Protein AF-A0A4U5N477-F1 (afdb_m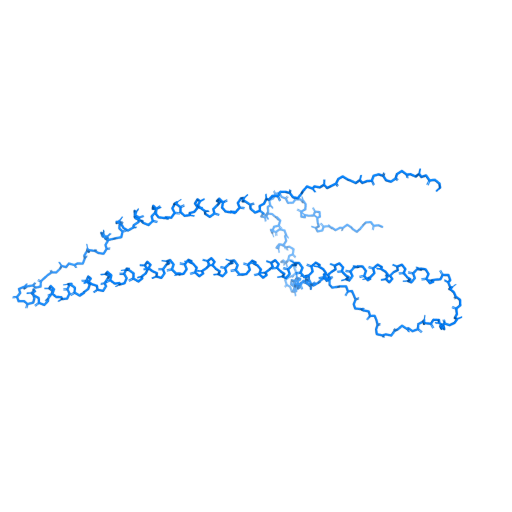onomer_lite)

Sequence (197 aa):
MPVEDREADEERKAKSNYDLIRMRLERLQKNIDKPAHIPARRDASGKPKAPPDFVRNVVGSSAAAGSAEFHIFRNNRRKEMERLEHIAKEAEKEDKDLEYAQRVQETRDAEEAKTAKKRAKRQRRKGNLKKNKKRKKQDESDEDEEESENEEEAAESKEASETATDGQEEAKASEAKLQEDVAPEEEQPKAEVAAET

Radius of gyration: 35.65 Å; chains: 1; bounding box: 102×63×74 Å

Organism: Steinernema carpocapsae (NCBI:txid34508)

pLDDT: mean 77.51, std 21.53, range [34.56, 98.31]

Foldseek 3Di:
DDDPPVVVVCLVPDPDPVSNVVSVVVVCVVCVVDDDDDDDPPPPLPAQDDDDPDDPDDDDPPDPDDPCNVVVVVVVVVSVVVNVVSVVVVVVVVVVVVVVVVVVVVVVVVVVVVVVVVVVVVVVVVVVVVVVVVVVCVVCVVPDDDDDDDDPPVVVVVVVVVVVVVVVVVVVVVVVVVVVPDDDDDDDDDDDDDDDD

Structure (mmCIF, N/CA/C/O backbone):
data_AF-A0A4U5N477-F1
#
_entry.id   AF-A0A4U5N477-F1
#
loop_
_atom_site.group_PDB
_atom_site.id
_atom_site.type_symbol
_atom_site.label_atom_id
_atom_site.label_alt_id
_atom_site.label_comp_id
_atom_site.label_asym_id
_atom_site.label_entity_id
_atom_site.label_seq_id
_atom_site.pdbx_PDB_ins_code
_atom_site.Cartn_x
_atom_site.Cartn_y
_atom_site.Cartn_z
_atom_site.occupancy
_atom_site.B_iso_or_equiv
_atom_site.auth_seq_id
_atom_site.auth_comp_id
_atom_site.auth_asym_id
_atom_site.auth_atom_id
_atom_site.pdbx_PDB_model_num
ATOM 1 N N . MET A 1 1 ? 13.600 17.313 -28.174 1.00 50.53 1 MET A N 1
ATOM 2 C CA . MET A 1 1 ? 12.808 18.544 -27.979 1.00 50.53 1 MET A CA 1
ATOM 3 C C . MET A 1 1 ? 11.990 18.352 -26.712 1.00 50.53 1 MET A C 1
ATOM 5 O O . MET A 1 1 ? 11.325 17.323 -26.642 1.00 50.53 1 MET A O 1
ATOM 9 N N . PRO A 1 2 ? 12.098 19.222 -25.696 1.00 69.69 2 PRO A N 1
ATOM 10 C CA . PRO A 1 2 ? 11.224 19.152 -24.527 1.00 69.69 2 PRO A CA 1
ATOM 11 C C . PRO A 1 2 ? 9.772 19.416 -24.955 1.00 69.69 2 PRO A C 1
ATOM 13 O O . PRO A 1 2 ? 9.522 20.298 -25.772 1.00 69.69 2 PRO A O 1
ATOM 16 N N . VAL A 1 3 ? 8.837 18.607 -24.456 1.00 70.69 3 VAL A N 1
ATOM 17 C CA . VAL A 1 3 ? 7.398 18.801 -24.675 1.00 70.69 3 VAL A CA 1
ATOM 18 C C . VAL A 1 3 ? 6.950 19.884 -23.696 1.00 70.69 3 VAL A C 1
ATOM 20 O O . VAL A 1 3 ? 7.055 19.702 -22.487 1.00 70.69 3 VAL A O 1
ATOM 23 N N . GLU A 1 4 ? 6.550 21.043 -24.211 1.00 71.56 4 GLU A N 1
ATOM 24 C CA . GLU A 1 4 ? 6.045 22.147 -23.393 1.00 71.56 4 GLU A CA 1
ATOM 25 C C . GLU A 1 4 ? 4.617 21.832 -22.938 1.00 71.56 4 GLU A C 1
ATOM 27 O O . GLU A 1 4 ? 3.652 22.013 -23.687 1.00 71.56 4 GLU A O 1
ATOM 32 N N . ASP A 1 5 ? 4.475 21.366 -21.699 1.00 77.62 5 ASP A N 1
ATOM 33 C CA . ASP A 1 5 ? 3.175 21.168 -21.059 1.00 77.62 5 ASP A CA 1
ATOM 34 C C . ASP A 1 5 ? 2.588 22.527 -20.649 1.00 77.62 5 ASP A C 1
ATOM 36 O O . ASP A 1 5 ? 2.616 22.921 -19.482 1.00 77.62 5 ASP A O 1
ATOM 40 N N . ARG A 1 6 ? 2.024 23.253 -21.625 1.00 78.69 6 ARG A N 1
ATOM 41 C CA . ARG A 1 6 ? 1.387 24.575 -21.431 1.00 78.69 6 ARG A CA 1
ATOM 42 C C . ARG A 1 6 ? 0.391 24.596 -20.267 1.00 78.69 6 ARG A C 1
ATOM 44 O O . ARG A 1 6 ? 0.244 25.605 -19.587 1.00 78.69 6 ARG A O 1
ATOM 51 N N . GLU A 1 7 ? -0.266 23.468 -20.017 1.00 78.62 7 GLU A N 1
ATOM 52 C CA . GLU A 1 7 ? -1.220 23.294 -18.923 1.00 78.62 7 GLU A CA 1
ATOM 53 C C . GLU A 1 7 ? -0.575 23.413 -17.536 1.00 78.62 7 GLU A C 1
ATOM 55 O O . GLU A 1 7 ? -1.182 23.988 -16.630 1.00 78.62 7 GLU A O 1
ATOM 60 N N . ALA A 1 8 ? 0.647 22.900 -17.376 1.00 81.06 8 ALA A N 1
ATOM 61 C CA . ALA A 1 8 ? 1.390 22.942 -16.122 1.00 81.06 8 ALA A CA 1
ATOM 62 C C . ALA A 1 8 ? 1.934 24.349 -15.839 1.00 81.06 8 ALA A C 1
ATOM 64 O O . ALA A 1 8 ? 1.985 24.777 -14.686 1.00 81.06 8 ALA A O 1
ATOM 65 N N . ASP A 1 9 ? 2.296 25.093 -16.883 1.00 82.25 9 ASP A N 1
ATOM 66 C CA . ASP A 1 9 ? 2.774 26.471 -16.751 1.00 82.25 9 ASP A CA 1
ATOM 67 C C . ASP A 1 9 ? 1.649 27.451 -16.387 1.00 82.25 9 ASP A C 1
ATOM 69 O O . ASP A 1 9 ? 1.864 28.380 -15.606 1.00 82.25 9 ASP A O 1
ATOM 73 N N . GLU A 1 10 ? 0.427 27.210 -16.870 1.00 82.88 10 GLU A N 1
ATOM 74 C CA . GLU A 1 10 ? -0.771 27.932 -16.424 1.00 82.88 10 GLU A CA 1
ATOM 75 C C . GLU A 1 10 ? -1.071 27.665 -14.944 1.00 82.88 10 GLU A C 1
ATOM 77 O O . GLU A 1 10 ? -1.318 28.604 -14.188 1.00 82.88 10 GLU A O 1
ATOM 82 N N . GLU A 1 11 ? -0.983 26.409 -14.498 1.00 84.94 11 GLU A N 1
ATOM 83 C CA . GLU A 1 11 ? -1.202 26.050 -13.091 1.00 84.94 11 GLU A CA 1
ATOM 84 C C . GLU A 1 11 ? -0.149 26.674 -12.165 1.00 84.94 11 GLU A C 1
ATOM 86 O O . GLU A 1 11 ? -0.492 27.187 -11.101 1.00 84.94 11 GLU A O 1
ATOM 91 N N . ARG A 1 12 ? 1.116 26.750 -12.596 1.00 83.38 12 ARG A N 1
ATOM 92 C CA . ARG A 1 12 ? 2.188 27.438 -11.849 1.00 83.38 12 ARG A CA 1
ATOM 93 C C . ARG A 1 12 ? 1.947 28.938 -11.667 1.00 83.38 12 ARG A C 1
ATOM 95 O O . ARG A 1 12 ? 2.514 29.535 -10.755 1.00 83.38 12 ARG A O 1
ATOM 102 N N . LYS A 1 13 ? 1.126 29.558 -12.518 1.00 85.69 13 LYS A N 1
ATOM 103 C CA . LYS A 1 13 ? 0.813 30.994 -12.464 1.00 85.69 13 LYS A CA 1
ATOM 104 C C . LYS A 1 13 ? -0.278 31.334 -11.438 1.00 85.69 13 LYS A C 1
ATOM 106 O O . LYS A 1 13 ? -0.518 32.515 -11.173 1.00 85.69 13 LYS A O 1
ATOM 111 N N . ALA A 1 14 ? -0.945 30.332 -10.865 1.00 89.31 14 ALA A N 1
ATOM 112 C CA . ALA A 1 14 ? -1.971 30.539 -9.851 1.00 89.31 14 ALA A CA 1
ATOM 113 C C . ALA A 1 14 ? -1.382 31.090 -8.547 1.00 89.31 14 ALA A C 1
ATOM 115 O O . ALA A 1 14 ? -0.316 30.672 -8.102 1.00 89.31 14 ALA A O 1
ATOM 116 N N . LYS A 1 15 ? -2.111 32.005 -7.900 1.00 88.06 15 LYS A N 1
ATOM 117 C CA . LYS A 1 15 ? -1.693 32.623 -6.630 1.00 88.06 15 LYS A CA 1
ATOM 118 C C . LYS A 1 15 ? -2.310 31.943 -5.406 1.00 88.06 15 LYS A C 1
ATOM 120 O O . LYS A 1 15 ? -1.737 32.000 -4.325 1.00 88.06 15 LYS A O 1
ATOM 125 N N . SER A 1 16 ? -3.480 31.322 -5.569 1.00 94.44 16 SER A N 1
ATOM 126 C CA . SER A 1 16 ? -4.246 30.659 -4.508 1.00 94.44 16 SER A CA 1
ATOM 127 C C . SER A 1 16 ? -4.774 29.300 -4.974 1.00 94.44 16 SER A C 1
ATOM 129 O O . SER A 1 16 ? -4.988 29.083 -6.166 1.00 94.44 16 SER A O 1
ATOM 131 N N . ASN A 1 17 ? -5.063 28.398 -4.031 1.00 93.38 17 ASN A N 1
ATOM 132 C CA . ASN A 1 17 ? -5.714 27.114 -4.319 1.00 93.38 17 ASN A CA 1
ATOM 133 C C . ASN A 1 17 ? -7.066 27.296 -5.022 1.00 93.38 17 ASN A C 1
ATOM 135 O O . ASN A 1 17 ? -7.425 26.504 -5.892 1.00 93.38 17 ASN A O 1
ATOM 139 N N . TYR A 1 18 ? -7.792 28.366 -4.691 1.00 95.06 18 TYR A N 1
ATOM 140 C CA . TYR A 1 18 ? -9.037 28.706 -5.376 1.00 95.06 18 TYR A CA 1
ATOM 141 C C . TYR A 1 18 ? -8.806 29.038 -6.856 1.00 95.06 18 TYR A C 1
ATOM 143 O O . TYR A 1 18 ? -9.587 28.599 -7.696 1.00 95.06 18 TYR A O 1
ATOM 151 N N . ASP A 1 19 ? -7.713 29.731 -7.191 1.00 92.56 19 ASP A N 1
ATOM 152 C CA . ASP A 1 19 ? -7.362 30.048 -8.581 1.00 92.56 19 ASP A CA 1
ATOM 153 C C . ASP A 1 19 ? -6.947 28.790 -9.359 1.00 92.56 19 ASP A C 1
ATOM 155 O O . ASP A 1 19 ? -7.331 28.634 -10.517 1.00 92.56 19 ASP A O 1
ATOM 159 N N . LEU A 1 20 ? -6.233 27.851 -8.721 1.00 93.19 20 LEU A N 1
ATOM 160 C CA . LEU A 1 20 ? -5.899 26.549 -9.318 1.00 93.19 20 LEU A CA 1
ATOM 161 C C . LEU A 1 20 ? -7.156 25.755 -9.686 1.00 93.19 20 LEU A C 1
ATOM 163 O O . LEU A 1 20 ? -7.276 25.242 -10.800 1.00 93.19 20 LEU A O 1
ATOM 167 N N . ILE A 1 21 ? -8.103 25.659 -8.749 1.00 93.25 21 ILE A N 1
ATOM 168 C CA . ILE A 1 21 ? -9.367 24.948 -8.967 1.00 93.25 21 ILE A CA 1
ATOM 169 C C . ILE A 1 21 ? -10.180 25.652 -10.054 1.00 93.25 21 ILE A C 1
ATOM 171 O O . ILE A 1 21 ? -10.697 24.983 -10.947 1.00 93.25 21 ILE A O 1
ATOM 175 N N . ARG A 1 22 ? -10.247 26.990 -10.025 1.00 93.94 22 ARG A N 1
ATOM 176 C CA . ARG A 1 22 ? -10.936 27.794 -11.041 1.00 93.94 22 ARG A CA 1
ATOM 177 C C . ARG A 1 22 ? -10.393 27.523 -12.442 1.00 93.94 22 ARG A C 1
ATOM 179 O O . ARG A 1 22 ? -11.178 27.204 -13.326 1.00 93.94 22 ARG A O 1
ATOM 186 N N . MET A 1 23 ? -9.073 27.559 -12.635 1.00 91.44 23 MET A N 1
ATOM 187 C CA . MET A 1 23 ? -8.462 27.291 -13.944 1.00 91.44 23 MET A CA 1
ATOM 188 C C . MET A 1 23 ? -8.706 25.854 -14.426 1.00 91.44 23 MET A C 1
ATOM 190 O O . MET A 1 23 ? -9.014 25.642 -15.600 1.00 91.44 23 MET A O 1
ATOM 194 N N . ARG A 1 24 ? -8.635 24.859 -13.530 1.00 90.56 24 ARG A N 1
ATOM 195 C CA . ARG A 1 24 ? -8.960 23.460 -13.868 1.00 90.56 24 ARG A CA 1
ATOM 196 C C . ARG A 1 24 ? -10.434 23.282 -14.241 1.00 90.56 24 ARG A C 1
ATOM 198 O O . ARG A 1 24 ? -10.735 22.554 -15.187 1.00 90.56 24 ARG A O 1
ATOM 205 N N . LEU A 1 25 ? -11.343 23.963 -13.542 1.00 91.56 25 LEU A N 1
ATOM 206 C CA . LEU A 1 25 ? -12.775 23.963 -13.855 1.00 91.56 25 LEU A CA 1
ATOM 207 C C . LEU A 1 25 ? -13.062 24.645 -15.192 1.00 91.56 25 LEU A C 1
ATOM 209 O O . LEU A 1 25 ? -13.758 24.063 -16.017 1.00 91.56 25 LEU A O 1
ATOM 213 N N . GLU A 1 26 ? -12.491 25.823 -15.445 1.00 92.88 26 GLU A N 1
ATOM 214 C CA . GLU A 1 26 ? -12.610 26.519 -16.731 1.00 92.88 26 GLU A CA 1
ATOM 215 C C . GLU A 1 26 ? -12.087 25.648 -17.884 1.00 92.88 26 GLU A C 1
ATOM 217 O O . GLU A 1 26 ? -12.694 25.600 -18.954 1.00 92.88 26 GLU A O 1
ATOM 222 N N . ARG A 1 27 ? -10.998 24.897 -17.670 1.00 90.44 27 ARG A N 1
ATOM 223 C CA . ARG A 1 27 ? -10.466 23.938 -18.653 1.00 90.44 27 ARG A CA 1
ATOM 224 C C . ARG A 1 27 ? -11.446 22.797 -18.938 1.00 90.44 27 ARG A C 1
ATOM 226 O O . ARG A 1 27 ? -11.629 22.442 -20.101 1.00 90.44 27 ARG A O 1
ATOM 233 N N . LEU A 1 28 ? -12.087 22.251 -17.905 1.00 90.31 28 LEU A N 1
ATOM 234 C CA . LEU A 1 28 ? -13.078 21.183 -18.058 1.00 90.31 28 LEU A CA 1
ATOM 235 C C . LEU A 1 28 ? -14.367 21.695 -18.725 1.00 90.31 28 LEU A C 1
ATOM 237 O O . LEU A 1 28 ? -14.925 21.024 -19.587 1.00 90.31 28 LEU A O 1
ATOM 241 N N . GLN A 1 29 ? -14.791 22.918 -18.397 1.00 91.06 29 GLN A N 1
ATOM 242 C CA . GLN A 1 29 ? -15.973 23.573 -18.969 1.00 91.06 29 GLN A CA 1
ATOM 243 C C . GLN A 1 29 ? -15.801 23.981 -20.436 1.00 91.06 29 GLN A C 1
ATOM 245 O O . GLN A 1 29 ? -16.791 24.059 -21.154 1.00 91.06 29 GLN A O 1
ATOM 250 N N . LYS A 1 30 ? -14.571 24.211 -20.917 1.00 91.44 30 LYS A N 1
ATOM 251 C CA . LYS A 1 30 ? -14.316 24.448 -22.352 1.00 91.44 30 LYS A CA 1
ATOM 252 C C . LYS A 1 30 ? -14.713 23.250 -23.225 1.00 91.44 30 LYS A C 1
ATOM 254 O O . LYS A 1 30 ? -15.029 23.449 -24.390 1.00 91.44 30 LYS A O 1
ATOM 259 N N . ASN A 1 31 ? -14.705 22.032 -22.674 1.00 89.81 31 ASN A N 1
ATOM 260 C CA . ASN A 1 31 ? -15.005 20.793 -23.395 1.00 89.81 31 ASN A CA 1
ATOM 261 C C . ASN A 1 31 ? -16.037 19.948 -22.632 1.00 89.81 31 ASN A C 1
ATOM 263 O O . ASN A 1 31 ? -15.710 18.875 -22.130 1.00 89.81 31 ASN A O 1
ATOM 267 N N . ILE A 1 32 ? -17.281 20.430 -22.554 1.00 90.06 32 ILE A N 1
ATOM 268 C CA . ILE A 1 32 ? -18.356 19.785 -21.775 1.00 90.06 32 ILE A CA 1
ATOM 269 C C . ILE A 1 32 ? -18.705 18.390 -22.320 1.00 90.06 32 ILE A C 1
ATOM 271 O O . ILE A 1 32 ? -18.978 17.479 -21.543 1.00 90.06 32 ILE A O 1
ATOM 275 N N . ASP A 1 33 ? -18.637 18.198 -23.640 1.00 92.75 33 ASP A N 1
ATOM 276 C CA . ASP A 1 33 ? -18.991 16.926 -24.285 1.00 92.75 33 ASP A CA 1
ATOM 277 C C . ASP A 1 33 ? -17.944 15.818 -24.068 1.00 92.75 33 ASP A C 1
ATOM 279 O O . ASP A 1 33 ? -18.224 14.637 -24.291 1.00 92.75 33 ASP A O 1
ATOM 283 N N . LYS A 1 34 ? -16.721 16.167 -23.640 1.00 90.81 34 LYS A N 1
ATOM 284 C CA . LYS A 1 34 ? -15.657 15.188 -23.396 1.00 90.81 34 LYS A CA 1
ATOM 285 C C . LYS A 1 34 ? -15.776 14.656 -21.962 1.00 90.81 34 LYS A C 1
ATOM 287 O O . LYS A 1 34 ? -15.619 15.433 -21.021 1.00 90.81 34 LYS A O 1
ATOM 292 N N . PRO A 1 35 ? -15.970 13.340 -21.754 1.00 88.62 35 PRO A N 1
ATOM 293 C CA . PRO A 1 35 ? -16.027 12.784 -20.409 1.00 88.62 35 PRO A CA 1
ATOM 294 C C . PRO A 1 35 ? -14.699 13.012 -19.676 1.00 88.62 35 PRO A C 1
ATOM 296 O O . PRO A 1 35 ? -13.616 12.802 -20.232 1.00 88.62 35 PRO A O 1
ATOM 299 N N . ALA A 1 36 ? -14.786 13.442 -18.417 1.00 88.31 36 ALA A N 1
ATOM 300 C CA . ALA A 1 36 ? -13.620 13.676 -17.576 1.00 88.31 36 ALA A CA 1
ATOM 301 C C . ALA A 1 36 ? -12.857 12.364 -17.321 1.00 88.31 36 ALA A C 1
ATOM 303 O O . ALA A 1 36 ? -13.452 11.336 -16.995 1.00 88.31 36 ALA A O 1
ATOM 304 N N . HIS A 1 37 ? -11.527 12.400 -17.436 1.00 89.38 37 HIS A N 1
ATOM 305 C CA . HIS A 1 37 ? -10.687 11.247 -17.122 1.00 89.38 37 HIS A CA 1
ATOM 306 C C . HIS A 1 37 ? -10.553 11.093 -15.604 1.00 89.38 37 HIS A C 1
ATOM 308 O O . HIS A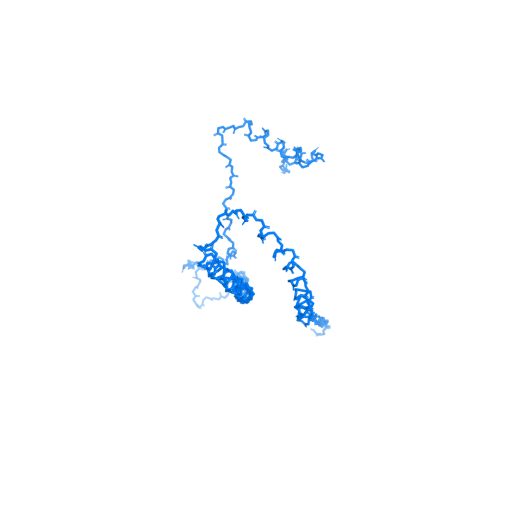 1 37 ? -9.788 11.811 -14.962 1.00 89.38 37 HIS A O 1
ATOM 314 N N . ILE A 1 38 ? -11.297 10.148 -15.033 1.00 89.69 38 ILE A N 1
ATOM 315 C CA . ILE A 1 38 ? -11.137 9.734 -13.640 1.00 89.69 38 ILE A CA 1
ATOM 316 C C . ILE A 1 38 ? -10.214 8.511 -13.650 1.00 89.69 38 ILE A C 1
ATOM 318 O O . ILE A 1 38 ? -10.616 7.468 -14.173 1.00 89.69 38 ILE A O 1
ATOM 322 N N . PRO A 1 39 ? -8.978 8.610 -13.127 1.00 89.19 39 PRO A N 1
ATOM 323 C CA . PRO A 1 39 ? -8.067 7.479 -13.127 1.00 89.19 39 PRO A CA 1
ATOM 324 C C . PRO A 1 39 ? -8.652 6.360 -12.265 1.00 89.19 39 PRO A C 1
ATOM 326 O O . PRO A 1 39 ? -9.027 6.570 -11.109 1.00 89.19 39 PRO A O 1
ATOM 329 N N . ALA A 1 40 ? -8.723 5.156 -12.830 1.00 88.75 40 ALA A N 1
ATOM 330 C CA . ALA A 1 40 ? -9.039 3.970 -12.052 1.00 88.75 40 ALA A CA 1
ATOM 331 C C . ALA A 1 40 ? -7.972 3.768 -10.965 1.00 88.75 40 ALA A C 1
ATOM 333 O O . ALA A 1 40 ? -6.816 4.178 -11.119 1.00 88.75 40 ALA A O 1
ATOM 334 N N . ARG A 1 41 ? -8.351 3.126 -9.854 1.00 87.75 41 ARG A N 1
ATOM 335 C CA . ARG A 1 41 ? -7.381 2.751 -8.820 1.00 87.75 41 ARG A CA 1
ATOM 336 C C . ARG A 1 41 ? -6.305 1.890 -9.474 1.00 87.75 41 ARG A C 1
ATOM 338 O O . ARG A 1 41 ? -6.620 0.847 -10.034 1.00 87.75 41 ARG A O 1
ATOM 345 N N . ARG A 1 42 ? -5.050 2.342 -9.410 1.00 83.94 42 ARG A N 1
ATOM 346 C CA . ARG A 1 42 ? -3.907 1.531 -9.840 1.00 83.94 42 ARG A CA 1
ATOM 347 C C . ARG A 1 42 ? -3.925 0.210 -9.080 1.00 83.94 42 ARG A C 1
ATOM 349 O O . ARG A 1 42 ? -4.209 0.211 -7.880 1.00 83.94 42 ARG A O 1
ATOM 356 N N . ASP A 1 43 ? -3.585 -0.879 -9.759 1.00 77.69 43 ASP A N 1
ATOM 357 C CA . ASP A 1 43 ? -3.398 -2.171 -9.110 1.00 77.69 43 ASP A CA 1
ATOM 358 C C . ASP A 1 43 ? -2.291 -2.025 -8.062 1.00 77.69 43 ASP A C 1
ATOM 360 O O . ASP A 1 43 ? -1.101 -1.993 -8.375 1.00 77.69 43 ASP A O 1
ATOM 364 N N . ALA A 1 44 ? -2.688 -1.902 -6.795 1.00 68.06 44 ALA A N 1
ATOM 365 C CA . ALA A 1 44 ? -1.786 -1.616 -5.678 1.00 68.06 44 ALA A CA 1
ATOM 366 C C . ALA A 1 44 ? -0.788 -2.749 -5.408 1.00 68.06 44 ALA A C 1
ATOM 368 O O . ALA A 1 44 ? 0.106 -2.612 -4.584 1.00 68.06 44 ALA A O 1
ATOM 369 N N . SER A 1 45 ? -0.958 -3.871 -6.100 1.00 68.50 45 SER A N 1
ATOM 370 C CA . SER A 1 45 ? -0.253 -5.102 -5.808 1.00 68.50 45 SER A CA 1
ATOM 371 C C . SER A 1 45 ? 1.229 -5.073 -6.172 1.00 68.50 45 SER A C 1
ATOM 373 O O . SER A 1 45 ? 1.951 -5.927 -5.688 1.00 68.50 45 SER A O 1
ATOM 375 N N . GLY A 1 46 ? 1.686 -4.137 -7.022 1.00 79.00 46 GLY A N 1
ATOM 376 C CA . GLY A 1 46 ? 3.113 -3.994 -7.358 1.00 79.00 46 GLY A CA 1
ATOM 377 C C . GLY A 1 46 ? 3.807 -5.309 -7.739 1.00 79.00 46 GLY A C 1
ATOM 378 O O . GLY A 1 46 ? 5.015 -5.428 -7.560 1.00 79.00 46 GLY A O 1
ATOM 379 N N . LYS A 1 47 ? 3.033 -6.306 -8.196 1.00 86.38 47 LYS A N 1
ATOM 380 C CA . LYS A 1 47 ? 3.470 -7.699 -8.220 1.00 86.38 47 LYS A CA 1
ATOM 381 C C . LYS A 1 47 ? 4.612 -7.864 -9.214 1.00 86.38 47 LYS A C 1
ATOM 383 O O . LYS A 1 47 ? 4.529 -7.307 -10.318 1.00 86.38 47 LYS A O 1
ATOM 388 N N . PRO A 1 48 ? 5.636 -8.668 -8.882 1.00 89.75 48 PRO A N 1
ATOM 389 C CA . PRO A 1 48 ? 6.647 -9.055 -9.847 1.00 89.75 48 PRO A CA 1
ATOM 390 C C . PRO A 1 48 ? 5.951 -9.700 -11.047 1.00 89.75 48 PRO A C 1
ATOM 392 O O . PRO A 1 48 ? 4.955 -10.420 -10.918 1.00 89.75 48 PRO A O 1
ATOM 395 N N . LYS A 1 49 ? 6.454 -9.412 -12.248 1.00 89.06 49 LYS A N 1
ATOM 396 C CA . LYS A 1 49 ? 5.864 -9.955 -13.471 1.00 89.06 49 LYS A CA 1
ATOM 397 C C . LYS A 1 49 ? 5.944 -11.480 -13.435 1.00 89.06 49 LYS A C 1
ATOM 399 O O . LYS A 1 49 ? 7.029 -12.028 -13.250 1.00 89.06 49 LYS A O 1
ATOM 404 N N . ALA A 1 50 ? 4.808 -12.137 -13.668 1.00 89.62 50 ALA A N 1
ATOM 405 C CA . ALA A 1 50 ? 4.744 -13.590 -13.724 1.00 89.62 50 ALA A CA 1
ATOM 406 C C . ALA A 1 50 ? 5.773 -14.147 -14.730 1.00 89.62 50 ALA A C 1
ATOM 408 O O . ALA A 1 50 ? 5.995 -13.534 -15.789 1.00 89.62 50 ALA A O 1
ATOM 409 N N . PRO A 1 51 ? 6.428 -15.276 -14.407 1.00 90.75 51 PRO A N 1
ATOM 410 C CA . PRO A 1 51 ? 7.341 -15.921 -15.334 1.00 90.75 51 PRO A CA 1
ATOM 411 C C . PRO A 1 51 ? 6.581 -16.334 -16.606 1.00 90.75 51 PRO A C 1
ATOM 413 O O . PRO A 1 51 ? 5.411 -16.700 -16.528 1.00 90.75 51 PRO A O 1
ATOM 416 N N . PRO A 1 52 ? 7.207 -16.247 -17.792 1.00 92.75 52 PRO A N 1
ATOM 417 C CA . PRO A 1 52 ? 6.576 -16.705 -19.023 1.00 92.75 52 PRO A CA 1
ATOM 418 C C . PRO A 1 52 ? 6.424 -18.232 -19.014 1.00 92.75 52 PRO A C 1
ATOM 420 O O . PRO A 1 52 ? 7.379 -18.929 -18.681 1.00 92.75 52 PRO A O 1
ATOM 423 N N . ASP A 1 53 ? 5.273 -18.737 -19.464 1.00 94.62 53 ASP A N 1
ATOM 424 C CA . ASP A 1 53 ? 4.973 -20.181 -19.466 1.00 94.62 53 ASP A CA 1
ATOM 425 C C . ASP A 1 53 ? 5.954 -20.999 -20.317 1.00 94.62 53 ASP A C 1
ATOM 427 O O . ASP A 1 53 ? 6.343 -22.106 -19.955 1.00 94.62 53 ASP A O 1
ATOM 431 N N . PHE A 1 54 ? 6.379 -20.443 -21.458 1.00 93.50 54 PHE A N 1
ATOM 432 C CA . PHE A 1 54 ? 7.280 -21.116 -22.389 1.00 93.50 54 PHE A CA 1
ATOM 433 C C . PHE A 1 54 ? 8.436 -20.214 -22.803 1.00 93.50 54 PHE A C 1
ATOM 435 O O . PHE A 1 54 ? 8.250 -19.142 -23.394 1.00 93.50 54 PHE A O 1
ATOM 442 N N . VAL A 1 55 ? 9.652 -20.703 -22.573 1.00 91.75 55 VAL A N 1
ATOM 443 C CA . VAL A 1 55 ? 10.872 -20.128 -23.138 1.00 91.75 55 VAL A CA 1
ATOM 444 C C . VAL A 1 55 ? 11.139 -20.817 -24.473 1.00 91.75 55 VAL A C 1
ATOM 446 O O . VAL A 1 55 ? 11.374 -22.016 -24.528 1.00 91.75 55 VAL A O 1
ATOM 449 N N . ARG A 1 56 ? 11.071 -20.056 -25.570 1.00 93.81 56 ARG A N 1
ATOM 450 C CA . ARG A 1 56 ? 11.204 -20.591 -26.939 1.00 93.81 56 ARG A CA 1
ATOM 451 C C . ARG A 1 56 ? 12.658 -20.792 -27.376 1.00 93.81 56 ARG A C 1
ATOM 453 O O . ARG A 1 56 ? 12.934 -21.650 -28.200 1.00 93.81 56 ARG A O 1
ATOM 460 N N . ASN A 1 57 ? 13.582 -20.018 -26.809 1.00 88.81 57 ASN A N 1
ATOM 461 C CA . ASN A 1 57 ? 14.975 -19.942 -27.252 1.00 88.81 57 ASN A CA 1
ATOM 462 C C . ASN A 1 57 ? 15.904 -20.648 -26.255 1.00 88.81 57 ASN A C 1
ATOM 464 O O . ASN A 1 57 ? 16.841 -20.039 -25.741 1.00 88.81 57 ASN A O 1
ATOM 468 N N . VAL A 1 58 ? 15.599 -21.904 -25.928 1.00 88.50 58 VAL A N 1
ATOM 469 C CA . VAL A 1 58 ? 16.428 -22.709 -25.022 1.00 88.50 58 VAL A CA 1
ATOM 470 C C . VAL A 1 58 ? 17.510 -23.401 -25.846 1.00 88.50 58 VAL A C 1
ATOM 472 O O . VAL A 1 58 ? 17.207 -24.165 -26.761 1.00 88.50 58 VAL A O 1
ATOM 475 N N . VAL A 1 59 ? 18.775 -23.111 -25.543 1.00 88.00 59 VAL A N 1
ATOM 476 C CA . VAL A 1 59 ? 19.914 -23.847 -26.108 1.00 88.00 59 VAL A CA 1
ATOM 477 C C . VAL A 1 59 ? 19.990 -25.241 -25.473 1.00 88.00 59 VAL A C 1
ATOM 479 O O . VAL A 1 59 ? 19.576 -25.424 -24.331 1.00 88.00 59 VAL A O 1
ATOM 482 N N . GLY A 1 60 ? 20.466 -26.245 -26.219 1.00 90.56 60 GLY A N 1
ATOM 483 C CA . GLY A 1 60 ? 20.493 -27.636 -25.747 1.00 90.56 60 GLY A CA 1
ATOM 484 C C . GLY A 1 60 ? 21.259 -27.806 -24.429 1.00 90.56 60 GLY A C 1
ATOM 485 O O . GLY A 1 60 ? 22.209 -27.078 -24.164 1.00 90.56 60 GLY A O 1
ATOM 486 N N . SER A 1 61 ? 20.883 -28.794 -23.614 1.00 87.69 61 SER A N 1
ATOM 487 C CA . SER A 1 61 ? 21.432 -28.980 -22.257 1.00 87.69 61 SER A CA 1
ATOM 488 C C . SER A 1 61 ? 22.942 -29.236 -22.209 1.00 87.69 61 SER A C 1
ATOM 490 O O . SER A 1 61 ? 23.576 -28.980 -21.193 1.00 87.69 61 SER A O 1
ATOM 492 N N . SER A 1 62 ? 23.518 -29.743 -23.300 1.00 92.12 62 SER A N 1
ATOM 493 C CA . SER A 1 62 ? 24.955 -29.982 -23.457 1.00 92.12 62 SER A CA 1
ATOM 494 C C . SER A 1 62 ? 25.674 -28.884 -24.251 1.00 92.12 62 SER A C 1
ATOM 496 O O . SER A 1 62 ? 26.855 -29.036 -24.562 1.00 92.12 62 SER A O 1
ATOM 498 N N . ALA A 1 63 ? 24.979 -27.811 -24.643 1.00 88.75 63 ALA A N 1
ATOM 499 C CA . ALA A 1 63 ? 25.606 -26.681 -25.317 1.00 88.75 63 ALA A CA 1
ATOM 500 C C . ALA A 1 63 ? 26.522 -25.927 -24.337 1.00 88.75 63 ALA A C 1
ATOM 502 O O . ALA A 1 63 ? 26.195 -25.761 -23.164 1.00 88.75 63 ALA A O 1
ATOM 503 N N . ALA A 1 64 ? 27.679 -25.467 -24.817 1.00 87.75 64 ALA A N 1
ATOM 504 C CA . ALA A 1 64 ? 28.593 -24.663 -24.009 1.00 87.75 64 ALA A CA 1
ATOM 505 C C . ALA A 1 64 ? 27.988 -23.283 -23.690 1.00 87.75 64 ALA A C 1
ATOM 507 O O . ALA A 1 64 ? 27.122 -22.792 -24.418 1.00 87.75 64 ALA A O 1
ATOM 508 N N . ALA A 1 65 ? 28.472 -22.642 -22.622 1.00 89.62 65 ALA A N 1
ATOM 509 C CA . ALA A 1 65 ? 28.015 -21.316 -22.213 1.00 89.62 65 ALA A CA 1
ATOM 510 C C . ALA A 1 65 ? 28.188 -20.297 -23.354 1.00 89.62 65 ALA A C 1
ATOM 512 O O . ALA A 1 65 ? 29.304 -19.990 -23.778 1.00 89.62 65 ALA A O 1
ATOM 513 N N . GLY A 1 66 ? 27.066 -19.783 -23.862 1.00 89.19 66 GLY A N 1
ATOM 514 C CA . GLY A 1 66 ? 27.048 -18.751 -24.894 1.00 89.19 66 GLY A CA 1
ATOM 515 C C . GLY A 1 66 ? 27.332 -17.360 -24.324 1.00 89.19 66 GLY A C 1
ATOM 516 O O . GLY A 1 66 ? 27.157 -17.105 -23.134 1.00 89.19 66 GLY A O 1
ATOM 517 N N . SER A 1 67 ? 27.699 -16.410 -25.185 1.00 92.62 67 SER A N 1
ATOM 518 C CA . SER A 1 67 ? 27.983 -15.021 -24.784 1.00 92.62 67 SER A CA 1
ATOM 519 C C . SER A 1 67 ? 26.782 -14.290 -24.161 1.00 92.62 67 SER A C 1
ATOM 521 O O . SER A 1 67 ? 26.962 -13.364 -23.373 1.00 92.62 67 SER A O 1
ATOM 523 N N . ALA A 1 68 ? 25.553 -14.707 -24.477 1.00 90.75 68 ALA A N 1
ATOM 524 C CA . ALA A 1 68 ? 24.327 -14.127 -23.928 1.00 90.75 68 ALA A CA 1
ATOM 525 C C . ALA A 1 68 ? 23.916 -14.714 -22.563 1.00 90.75 68 ALA A C 1
ATOM 527 O O . ALA A 1 68 ? 23.107 -14.101 -21.861 1.00 90.75 68 ALA A O 1
ATOM 528 N N . GLU A 1 69 ? 24.474 -15.862 -22.166 1.00 91.50 69 GLU A N 1
ATOM 529 C CA . GLU A 1 69 ? 24.034 -16.609 -20.980 1.00 91.50 69 GLU A CA 1
ATOM 530 C C . GLU A 1 69 ? 24.215 -15.794 -19.693 1.00 91.50 69 GLU A C 1
ATOM 532 O O . GLU A 1 69 ? 23.333 -15.734 -18.836 1.00 91.50 69 GLU A O 1
ATOM 537 N N . PHE A 1 70 ? 25.314 -15.038 -19.606 1.00 93.75 70 PHE A N 1
ATOM 538 C CA . PHE A 1 70 ? 25.572 -14.143 -18.480 1.00 93.75 70 PHE A CA 1
ATOM 539 C C . PHE A 1 70 ? 24.478 -13.077 -18.303 1.00 93.75 70 PHE A C 1
ATOM 541 O O . PHE A 1 70 ? 24.041 -12.787 -17.186 1.00 93.75 70 PHE A O 1
ATOM 548 N N . HIS A 1 71 ? 24.001 -12.481 -19.399 1.00 95.94 71 HIS A N 1
ATOM 549 C CA . HIS A 1 71 ? 22.948 -11.469 -19.333 1.00 95.94 71 HIS A CA 1
ATOM 550 C C . HIS A 1 71 ? 21.581 -12.071 -19.000 1.00 95.94 71 HIS A C 1
ATOM 552 O O . HIS A 1 71 ? 20.798 -11.430 -18.291 1.00 95.94 71 HIS A O 1
ATOM 558 N N . ILE A 1 72 ? 21.312 -13.297 -19.453 1.00 93.38 72 ILE A N 1
ATOM 559 C CA . ILE A 1 72 ? 20.107 -14.045 -19.083 1.00 93.38 72 ILE A CA 1
ATOM 560 C C . ILE A 1 72 ? 20.104 -14.301 -17.572 1.00 93.38 72 ILE A C 1
ATOM 562 O O . ILE A 1 72 ? 19.143 -13.909 -16.903 1.00 93.38 72 ILE A O 1
ATOM 566 N N . PHE A 1 73 ? 21.198 -14.837 -17.021 1.00 94.12 73 PHE A N 1
ATOM 567 C CA . PHE A 1 73 ? 21.351 -15.057 -15.580 1.00 94.12 73 PHE A CA 1
ATOM 568 C C . PHE A 1 73 ? 21.195 -13.761 -14.778 1.00 94.12 73 PHE A C 1
ATOM 570 O O . PHE A 1 73 ? 20.406 -13.713 -13.836 1.00 94.12 73 PHE A O 1
ATOM 577 N N . ARG A 1 74 ? 21.875 -12.673 -15.173 1.00 97.19 74 ARG A N 1
ATOM 578 C CA . ARG A 1 74 ? 21.775 -11.373 -14.483 1.00 97.19 74 ARG A CA 1
ATOM 579 C C . ARG A 1 74 ? 20.330 -10.870 -14.411 1.00 97.19 74 ARG A C 1
ATOM 581 O O . ARG A 1 74 ? 19.895 -10.388 -13.366 1.00 97.19 74 ARG A O 1
ATOM 588 N N . ASN A 1 75 ? 19.591 -10.965 -15.515 1.00 95.62 75 ASN A N 1
ATOM 589 C CA . ASN A 1 75 ? 18.196 -10.534 -15.572 1.00 95.62 75 ASN A CA 1
ATOM 590 C C . ASN A 1 75 ? 17.273 -11.461 -14.768 1.00 95.62 75 ASN A C 1
ATOM 592 O O . ASN A 1 75 ? 16.363 -10.969 -14.106 1.00 95.62 75 ASN A O 1
ATOM 596 N N . ASN A 1 76 ? 17.496 -12.778 -14.811 1.00 95.00 76 ASN A N 1
ATOM 597 C CA . ASN A 1 76 ? 16.730 -13.751 -14.031 1.00 95.00 76 ASN A CA 1
ATOM 598 C C . ASN A 1 76 ? 16.956 -13.560 -12.526 1.00 95.00 76 ASN A C 1
ATOM 600 O O . ASN A 1 76 ? 15.988 -13.417 -11.787 1.00 95.00 76 ASN A O 1
ATOM 604 N N . ARG A 1 77 ? 18.215 -13.418 -12.098 1.00 97.00 77 ARG A N 1
ATOM 605 C CA . ARG A 1 77 ? 18.573 -13.155 -10.701 1.00 97.00 77 ARG A CA 1
ATOM 606 C C . ARG A 1 77 ? 17.915 -11.885 -10.179 1.00 97.00 77 ARG A C 1
ATOM 608 O O . ARG A 1 77 ? 17.389 -11.893 -9.077 1.00 97.00 77 ARG A O 1
ATOM 615 N N . ARG A 1 78 ? 17.919 -10.802 -10.964 1.00 96.50 78 ARG A N 1
ATOM 616 C CA . ARG A 1 78 ? 17.239 -9.561 -10.571 1.00 96.50 78 ARG A CA 1
ATOM 617 C C . ARG A 1 78 ? 15.740 -9.786 -10.362 1.00 96.50 78 ARG A C 1
ATOM 619 O O . ARG A 1 78 ? 15.231 -9.412 -9.318 1.00 96.50 78 ARG A O 1
ATOM 626 N N . LYS A 1 79 ? 15.066 -10.435 -11.317 1.00 95.94 79 LYS A N 1
ATOM 627 C CA . LYS A 1 79 ? 13.632 -10.749 -11.206 1.00 95.94 79 LYS A CA 1
ATOM 628 C C . LYS A 1 79 ? 13.325 -11.626 -9.996 1.00 95.94 79 LYS A C 1
ATOM 630 O O . LYS A 1 79 ? 12.307 -11.422 -9.349 1.00 95.94 79 LYS A O 1
ATOM 635 N N . GLU A 1 80 ? 14.189 -12.592 -9.701 1.00 95.62 80 GLU A N 1
ATOM 636 C CA . GLU A 1 80 ? 14.002 -13.490 -8.566 1.00 95.62 80 GLU A CA 1
ATOM 637 C C . GLU A 1 80 ? 14.213 -12.773 -7.231 1.00 95.62 80 GLU A C 1
ATOM 639 O O . GLU A 1 80 ? 13.400 -12.929 -6.329 1.00 95.62 80 GLU A O 1
ATOM 644 N N . MET A 1 81 ? 15.234 -11.920 -7.120 1.00 95.94 81 MET A N 1
ATOM 645 C CA . MET A 1 81 ? 15.427 -11.083 -5.932 1.00 95.94 81 MET A CA 1
ATOM 646 C C . MET A 1 81 ? 14.249 -10.126 -5.728 1.00 95.94 81 MET A C 1
ATOM 648 O O . MET A 1 81 ? 13.699 -10.076 -4.636 1.00 95.94 81 MET A O 1
ATOM 652 N N . GLU A 1 82 ? 13.799 -9.439 -6.784 1.00 94.81 82 GLU A N 1
ATOM 653 C CA . GLU A 1 82 ? 12.608 -8.576 -6.739 1.00 94.81 82 GLU A CA 1
ATOM 654 C C . GLU A 1 82 ? 11.360 -9.357 -6.292 1.00 94.81 82 GLU A C 1
ATOM 656 O O . GLU A 1 82 ? 10.552 -8.845 -5.518 1.00 94.81 82 GLU A O 1
ATOM 661 N N . ARG A 1 83 ? 11.213 -10.612 -6.740 1.00 95.06 83 ARG A N 1
ATOM 662 C CA . ARG A 1 83 ? 10.115 -11.497 -6.337 1.00 95.06 83 ARG A CA 1
ATOM 663 C C . ARG A 1 83 ? 10.199 -11.886 -4.862 1.00 95.06 83 ARG A C 1
ATOM 665 O O . ARG A 1 83 ? 9.188 -11.825 -4.172 1.00 95.06 83 ARG A O 1
ATOM 672 N N . LEU A 1 84 ? 11.374 -12.286 -4.382 1.00 95.75 84 LEU A N 1
ATOM 673 C CA . LEU A 1 84 ? 11.584 -12.663 -2.981 1.00 95.75 84 LEU A CA 1
ATOM 674 C C . LEU A 1 84 ? 11.394 -11.467 -2.043 1.00 95.75 84 LEU A C 1
ATOM 676 O O . LEU A 1 84 ? 10.726 -11.595 -1.021 1.00 95.75 84 LEU A O 1
ATOM 680 N N . GLU A 1 85 ? 11.918 -10.298 -2.414 1.00 95.88 85 GLU A N 1
ATOM 681 C CA . GLU A 1 85 ? 11.711 -9.058 -1.664 1.00 95.88 85 GLU A CA 1
ATOM 682 C C . GLU A 1 85 ? 10.236 -8.663 -1.597 1.00 95.88 85 GLU A C 1
ATOM 684 O O . GLU A 1 85 ? 9.777 -8.183 -0.565 1.00 95.88 85 GLU A O 1
ATOM 689 N N . HIS A 1 86 ? 9.496 -8.825 -2.695 1.00 95.00 86 HIS A N 1
ATOM 690 C CA . HIS A 1 86 ? 8.066 -8.530 -2.733 1.00 95.00 86 HIS A CA 1
ATOM 691 C C . HIS A 1 86 ? 7.278 -9.460 -1.804 1.00 95.00 86 HIS A C 1
ATOM 693 O O . HIS A 1 86 ? 6.498 -8.962 -1.001 1.00 95.00 86 HIS A O 1
ATOM 699 N N . ILE A 1 87 ? 7.566 -10.765 -1.821 1.00 95.06 87 ILE A N 1
ATOM 700 C CA . ILE A 1 87 ? 6.938 -11.740 -0.913 1.00 95.06 87 ILE A CA 1
ATOM 701 C C . ILE A 1 87 ? 7.237 -11.410 0.552 1.00 95.06 87 ILE A C 1
ATOM 703 O O . ILE A 1 87 ? 6.327 -11.417 1.374 1.00 95.06 87 ILE A O 1
ATOM 707 N N . ALA A 1 88 ? 8.493 -11.094 0.882 1.00 96.50 88 ALA A N 1
ATOM 708 C CA . ALA A 1 88 ? 8.870 -10.730 2.246 1.00 96.50 88 ALA A CA 1
ATOM 709 C C . ALA A 1 88 ? 8.146 -9.454 2.716 1.00 96.50 88 ALA A C 1
ATOM 711 O O . ALA A 1 88 ? 7.580 -9.428 3.805 1.00 96.50 88 ALA A O 1
ATOM 712 N N . LYS A 1 89 ? 8.095 -8.419 1.866 1.00 95.44 89 LYS A N 1
ATOM 713 C CA . LYS A 1 89 ? 7.397 -7.156 2.165 1.00 95.44 89 LYS A CA 1
ATOM 714 C C . LYS A 1 89 ? 5.885 -7.336 2.303 1.00 95.44 89 LYS A C 1
ATOM 716 O O . LYS A 1 89 ? 5.275 -6.647 3.116 1.00 95.44 89 LYS A O 1
ATOM 721 N N . GLU A 1 90 ? 5.270 -8.2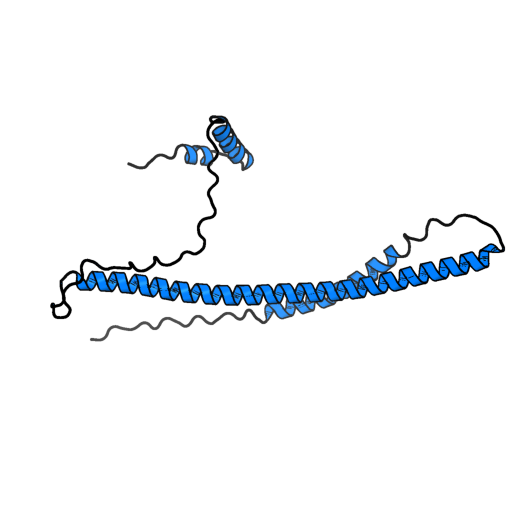04 1.498 1.00 95.25 90 GLU A N 1
ATOM 722 C CA . GLU A 1 90 ? 3.844 -8.519 1.624 1.00 95.25 90 GLU A CA 1
ATOM 723 C C . GLU A 1 90 ? 3.553 -9.246 2.936 1.00 95.25 90 GLU A C 1
ATOM 725 O O . GLU A 1 90 ? 2.654 -8.811 3.647 1.00 95.25 90 GLU A O 1
ATOM 730 N N . ALA A 1 91 ? 4.355 -10.248 3.307 1.00 96.75 91 ALA A N 1
ATOM 731 C CA . ALA A 1 91 ? 4.204 -10.953 4.581 1.00 96.75 91 ALA A CA 1
ATOM 732 C C . ALA A 1 91 ? 4.314 -9.999 5.783 1.00 96.75 91 ALA A C 1
ATOM 734 O O . ALA A 1 91 ? 3.406 -9.937 6.605 1.00 96.75 91 ALA A O 1
ATOM 735 N N . GLU A 1 92 ? 5.357 -9.160 5.830 1.00 96.81 92 GLU A N 1
ATOM 736 C CA . GLU A 1 92 ? 5.507 -8.166 6.902 1.00 96.81 92 GLU A CA 1
ATOM 737 C C . GLU A 1 92 ? 4.332 -7.185 6.978 1.00 96.81 92 GLU A C 1
ATOM 739 O O . GLU A 1 92 ? 3.984 -6.696 8.054 1.00 96.81 92 GLU A O 1
ATOM 744 N N . LYS A 1 93 ? 3.762 -6.821 5.827 1.00 96.19 93 LYS A N 1
ATOM 745 C CA . LYS A 1 93 ? 2.616 -5.919 5.777 1.00 96.19 93 LYS A CA 1
ATOM 746 C C . LYS A 1 93 ? 1.355 -6.616 6.280 1.00 96.19 93 LYS A C 1
ATOM 748 O O . LYS A 1 93 ? 0.610 -6.004 7.036 1.00 96.19 93 LYS A O 1
ATOM 753 N N . GLU A 1 94 ? 1.121 -7.857 5.868 1.00 96.31 94 GLU A N 1
ATOM 754 C CA . GLU A 1 94 ? -0.016 -8.657 6.324 1.00 96.31 94 GLU A CA 1
ATOM 755 C C . GLU A 1 94 ? 0.029 -8.865 7.840 1.00 96.31 94 GLU A C 1
ATOM 757 O O . GLU A 1 94 ? -0.982 -8.633 8.501 1.00 96.31 94 GLU A O 1
ATOM 762 N N . ASP A 1 95 ? 1.197 -9.182 8.401 1.00 97.62 95 ASP A N 1
ATOM 763 C CA . ASP A 1 95 ? 1.378 -9.323 9.850 1.00 97.62 95 ASP A CA 1
ATOM 764 C C . ASP A 1 95 ? 1.032 -8.017 10.588 1.00 97.62 95 ASP A C 1
ATOM 766 O O . ASP A 1 95 ? 0.202 -8.011 11.500 1.00 97.62 95 ASP A O 1
ATOM 770 N N . LYS A 1 96 ? 1.565 -6.875 10.128 1.00 97.81 96 LYS A N 1
ATOM 771 C CA . LYS A 1 96 ? 1.267 -5.547 10.704 1.00 97.81 96 LYS A CA 1
ATOM 772 C C . LYS A 1 96 ? -0.209 -5.161 10.568 1.00 97.81 96 LYS A C 1
ATOM 774 O O . LYS A 1 96 ? -0.784 -4.574 11.487 1.00 97.81 96 LYS A O 1
ATOM 779 N N . ASP A 1 97 ? -0.832 -5.470 9.433 1.00 97.06 97 ASP A N 1
ATOM 780 C CA . ASP A 1 97 ? -2.249 -5.190 9.188 1.00 97.06 97 ASP A CA 1
ATOM 781 C C . ASP A 1 97 ? -3.140 -6.046 10.113 1.00 97.06 97 ASP A C 1
ATOM 783 O O . ASP A 1 97 ? -4.146 -5.549 10.633 1.00 97.06 97 ASP A O 1
ATOM 787 N N . LEU A 1 98 ? -2.760 -7.304 10.371 1.00 98.06 98 LEU A N 1
ATOM 788 C CA . LEU A 1 98 ? -3.446 -8.193 11.314 1.00 98.06 98 LEU A CA 1
ATOM 789 C C . LEU A 1 98 ? -3.306 -7.707 12.759 1.00 98.06 98 LEU A C 1
ATOM 791 O O . LEU A 1 98 ? -4.315 -7.614 13.461 1.00 98.06 98 LEU A O 1
ATOM 795 N N . GLU A 1 99 ? -2.097 -7.351 13.191 1.00 98.12 99 GLU A N 1
ATOM 796 C CA . GLU A 1 99 ? -1.844 -6.784 14.522 1.00 98.12 99 GLU A CA 1
ATOM 797 C C . GLU A 1 99 ? -2.646 -5.497 14.745 1.00 98.12 99 GLU A C 1
ATOM 799 O O . GLU A 1 99 ? -3.305 -5.321 15.775 1.00 98.12 99 GLU A O 1
ATOM 804 N N . TYR A 1 100 ? -2.657 -4.607 13.751 1.00 98.19 100 TYR A N 1
ATOM 805 C CA . TYR A 1 100 ? -3.437 -3.378 13.809 1.00 98.19 100 TYR A CA 1
ATOM 806 C C . TYR A 1 100 ? -4.940 -3.663 13.901 1.00 98.19 100 TYR A C 1
ATOM 808 O O . TYR A 1 100 ? -5.634 -3.074 14.734 1.00 98.19 100 TYR A O 1
ATOM 816 N N . ALA A 1 101 ? -5.455 -4.583 13.081 1.00 98.00 101 ALA A N 1
ATOM 817 C CA . ALA A 1 101 ? -6.865 -4.957 13.109 1.00 98.00 101 ALA A CA 1
ATOM 818 C C . ALA A 1 101 ? -7.276 -5.548 14.466 1.00 98.00 101 ALA A C 1
ATOM 820 O O . ALA A 1 101 ? -8.330 -5.177 14.988 1.00 98.00 101 ALA A O 1
ATOM 821 N N . GLN A 1 102 ? -6.439 -6.406 15.056 1.00 98.25 102 GLN A N 1
ATOM 822 C CA . GLN A 1 102 ? -6.661 -6.958 16.395 1.00 98.25 102 GLN A CA 1
ATOM 823 C C . GLN A 1 102 ? -6.693 -5.845 17.445 1.00 98.25 102 GLN A C 1
ATOM 825 O O . GLN A 1 102 ? -7.671 -5.723 18.180 1.00 98.25 102 GLN A O 1
ATOM 830 N N . ARG A 1 103 ? -5.701 -4.948 17.443 1.00 98.06 103 ARG A N 1
ATOM 831 C CA . ARG A 1 103 ? -5.637 -3.822 18.388 1.00 98.06 103 ARG A CA 1
ATOM 832 C C . ARG A 1 103 ? -6.856 -2.899 18.296 1.00 98.06 103 ARG A C 1
ATOM 834 O O . ARG A 1 103 ? -7.370 -2.432 19.317 1.00 98.06 103 ARG A O 1
ATOM 841 N N . VAL A 1 104 ? -7.330 -2.620 17.081 1.00 98.31 104 VAL A N 1
ATOM 842 C CA . VAL A 1 104 ? -8.532 -1.800 16.856 1.00 98.31 104 VAL A CA 1
ATOM 843 C C . VAL A 1 104 ? -9.781 -2.506 17.382 1.00 98.31 104 VAL A C 1
ATOM 845 O O . VAL A 1 104 ? -10.617 -1.855 18.010 1.00 98.31 104 VAL A O 1
ATOM 848 N N . GLN A 1 105 ? -9.908 -3.816 17.159 1.00 98.06 105 GLN A N 1
ATOM 849 C CA . GLN A 1 105 ? -11.028 -4.607 17.678 1.00 98.06 105 GLN A CA 1
ATOM 850 C C . GLN A 1 105 ? -11.034 -4.633 19.207 1.00 98.06 105 GLN A C 1
ATOM 852 O O . GLN A 1 105 ? -12.051 -4.300 19.805 1.00 98.06 105 GLN A O 1
ATOM 857 N N . GLU A 1 106 ? -9.895 -4.905 19.843 1.00 97.94 106 GLU A N 1
ATOM 858 C CA . GLU A 1 106 ? -9.775 -4.905 21.306 1.00 97.94 106 GLU A CA 1
ATOM 859 C C . GLU A 1 106 ? -10.129 -3.547 21.921 1.00 97.94 106 GLU A C 1
ATOM 861 O O . GLU A 1 106 ? -10.865 -3.470 22.908 1.00 97.94 106 GLU A O 1
ATOM 866 N N . THR A 1 107 ? -9.640 -2.459 21.315 1.00 97.94 107 THR A N 1
ATOM 867 C CA . THR A 1 107 ? -9.956 -1.093 21.760 1.00 97.94 107 THR A CA 1
ATOM 868 C C . THR A 1 107 ? -11.456 -0.832 21.652 1.00 97.94 107 THR A C 1
ATOM 870 O O . THR A 1 107 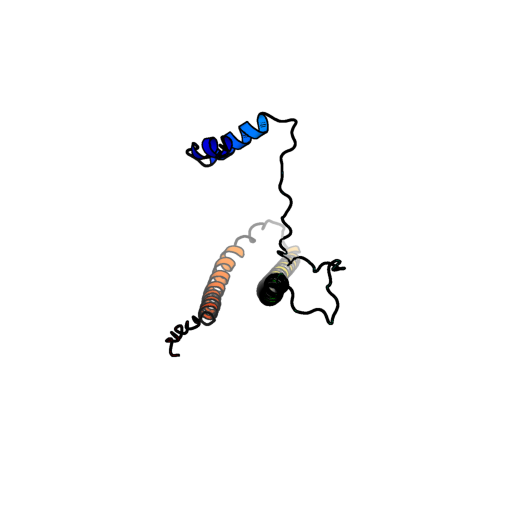? -12.083 -0.358 22.603 1.00 97.94 107 THR A O 1
ATOM 873 N N . ARG A 1 108 ? -12.052 -1.200 20.516 1.00 97.94 108 ARG A N 1
ATOM 874 C CA . ARG A 1 108 ? -13.484 -1.041 20.276 1.00 97.94 108 ARG A CA 1
ATOM 875 C C . ARG A 1 108 ? -14.317 -1.853 21.268 1.00 97.94 108 ARG A C 1
ATOM 877 O O . ARG A 1 108 ? -15.248 -1.307 21.854 1.00 97.94 108 ARG A O 1
ATOM 884 N N . ASP A 1 109 ? -13.963 -3.108 21.514 1.00 97.88 109 ASP A N 1
ATOM 885 C CA . ASP A 1 109 ? -14.677 -3.982 22.448 1.00 97.88 109 ASP A CA 1
ATOM 886 C C . ASP A 1 109 ? -14.571 -3.469 23.892 1.00 97.88 109 ASP A C 1
ATOM 888 O O . ASP A 1 109 ? -15.557 -3.476 24.639 1.00 97.88 109 ASP A O 1
ATOM 892 N N . ALA A 1 110 ? -13.405 -2.951 24.292 1.00 97.94 110 ALA A N 1
ATOM 893 C CA . ALA A 1 110 ? -13.211 -2.341 25.605 1.00 97.94 110 ALA A CA 1
ATOM 894 C C . ALA A 1 110 ? -14.065 -1.071 25.784 1.00 97.94 110 ALA A C 1
ATOM 896 O O . ALA A 1 110 ? -14.697 -0.881 26.833 1.00 97.94 110 ALA A O 1
ATOM 897 N N . GLU A 1 111 ? -14.130 -0.212 24.766 1.00 97.75 111 GLU A N 1
ATOM 898 C CA . GLU A 1 111 ? -14.993 0.974 24.758 1.00 97.75 111 GLU A CA 1
ATOM 899 C C . GLU A 1 111 ? -16.482 0.598 24.764 1.00 97.75 111 GLU A C 1
ATOM 901 O O . GLU A 1 111 ? -17.277 1.163 25.529 1.00 97.75 111 GLU A O 1
ATOM 906 N N . GLU A 1 112 ? -16.880 -0.399 23.975 1.00 97.25 112 GLU A N 1
ATOM 907 C CA . GLU A 1 112 ? -18.247 -0.917 23.939 1.00 97.25 112 GLU A CA 1
ATOM 908 C C . GLU A 1 112 ? -18.646 -1.526 25.295 1.00 97.25 112 GLU A C 1
ATOM 910 O O . GLU A 1 112 ? -19.732 -1.233 25.803 1.00 97.25 112 GLU A O 1
ATOM 915 N N . ALA A 1 113 ? -17.754 -2.258 25.967 1.00 97.19 113 ALA A N 1
ATOM 916 C CA . ALA A 1 113 ? -17.991 -2.786 27.311 1.00 97.19 113 ALA A CA 1
ATOM 917 C C . ALA A 1 113 ? -18.130 -1.668 28.363 1.00 97.19 113 ALA A C 1
ATOM 919 O O . ALA A 1 113 ? -19.077 -1.671 29.168 1.00 97.19 113 ALA A O 1
ATOM 920 N N . LYS A 1 114 ? -17.234 -0.668 28.340 1.00 96.88 114 LYS A N 1
ATOM 921 C CA . LYS A 1 114 ? -17.294 0.510 29.227 1.00 96.88 114 LYS A CA 1
ATOM 922 C C . LYS A 1 114 ? -18.605 1.281 29.017 1.00 96.88 114 LYS A C 1
ATOM 924 O O . LYS A 1 114 ? -19.313 1.595 29.985 1.00 96.88 114 LYS A O 1
ATOM 929 N N . THR A 1 115 ? -18.983 1.542 27.767 1.00 96.88 115 THR A N 1
ATOM 930 C CA . THR A 1 115 ? -20.224 2.260 27.435 1.00 96.88 115 THR A CA 1
ATOM 931 C C . THR A 1 115 ? -21.477 1.435 27.739 1.00 96.88 115 THR A C 1
ATOM 933 O O . THR A 1 115 ? -22.447 1.995 28.259 1.00 96.88 115 THR A O 1
ATOM 936 N N . ALA A 1 116 ? -21.473 0.118 27.511 1.00 96.81 116 ALA A N 1
ATOM 937 C CA . ALA A 1 116 ? -22.576 -0.784 27.846 1.00 96.81 116 ALA A CA 1
ATOM 938 C C . ALA A 1 116 ? -22.820 -0.848 29.359 1.00 96.81 116 ALA A C 1
ATOM 940 O O . ALA A 1 116 ? -23.968 -0.726 29.796 1.00 96.81 116 ALA A O 1
ATOM 941 N N . LYS A 1 117 ? -21.758 -0.934 30.173 1.00 96.75 117 LYS A N 1
ATOM 942 C CA . LYS A 1 117 ? -21.855 -0.888 31.642 1.00 96.75 117 LYS A CA 1
ATOM 943 C C . LYS A 1 117 ? -22.479 0.428 32.120 1.00 96.75 117 LYS A C 1
ATOM 945 O O . LYS A 1 117 ? -23.429 0.409 32.912 1.00 96.75 117 LYS A O 1
ATOM 950 N N . LYS A 1 118 ? -22.005 1.571 31.605 1.00 96.38 118 LYS A N 1
ATOM 951 C CA . LYS A 1 118 ? -22.556 2.904 31.934 1.00 96.38 118 LYS A CA 1
ATOM 952 C C . LYS A 1 118 ? -24.019 3.034 31.471 1.00 96.38 118 LYS A C 1
ATOM 954 O O . LYS A 1 118 ? -24.877 3.466 32.245 1.00 96.38 118 LYS A O 1
ATOM 959 N N . ARG A 1 119 ? -24.348 2.568 30.261 1.00 96.88 119 ARG A N 1
ATOM 960 C CA . ARG A 1 119 ? -25.719 2.537 29.716 1.00 96.88 119 ARG A CA 1
ATOM 961 C C . ARG A 1 119 ? -26.655 1.665 30.560 1.00 96.88 119 ARG A C 1
ATOM 963 O O . ARG A 1 119 ? -27.757 2.109 30.881 1.00 96.88 119 ARG A O 1
ATOM 970 N N . ALA A 1 120 ? -26.222 0.476 30.977 1.00 96.56 120 ALA A N 1
ATOM 971 C CA . ALA A 1 120 ? -27.004 -0.420 31.829 1.00 96.56 120 ALA A CA 1
ATOM 972 C C . ALA A 1 120 ? -27.294 0.205 33.205 1.00 96.56 120 ALA A C 1
ATOM 974 O O . ALA A 1 120 ? -28.425 0.121 33.692 1.00 96.56 120 ALA A O 1
ATOM 975 N N . LYS A 1 121 ? -26.313 0.896 33.810 1.00 96.44 121 LYS A N 1
ATOM 976 C CA . LYS A 1 121 ? -26.506 1.646 35.066 1.00 96.44 121 LYS A CA 1
ATOM 977 C C . LYS A 1 121 ? -27.573 2.736 34.905 1.00 96.44 121 LYS A C 1
ATOM 979 O O . LYS A 1 121 ? -28.494 2.802 35.722 1.00 96.44 121 LYS A O 1
ATOM 984 N N . ARG A 1 122 ? -27.506 3.533 33.831 1.00 95.00 122 ARG A N 1
ATOM 985 C CA . ARG A 1 122 ? -28.509 4.572 33.526 1.00 95.00 122 ARG A CA 1
ATOM 986 C C . ARG A 1 122 ? -29.903 3.991 33.291 1.00 95.00 122 ARG A C 1
ATOM 988 O O . ARG A 1 122 ? -30.869 4.501 33.850 1.00 95.00 122 ARG A O 1
ATOM 995 N N . GLN A 1 123 ? -30.021 2.890 32.546 1.00 95.06 123 GLN A N 1
ATOM 996 C CA . GLN A 1 123 ? -31.318 2.243 32.304 1.00 95.06 123 GLN A CA 1
ATOM 997 C C . GLN A 1 123 ? -31.936 1.667 33.584 1.00 95.06 123 GLN A C 1
ATOM 999 O O . GLN A 1 123 ? -33.137 1.819 33.806 1.00 95.06 123 GLN A O 1
ATOM 1004 N N . ARG A 1 124 ? -31.125 1.077 34.475 1.00 95.19 124 ARG A N 1
ATOM 1005 C CA . ARG A 1 124 ? -31.592 0.630 35.800 1.00 95.19 124 ARG A CA 1
ATOM 1006 C C . ARG A 1 124 ? -32.089 1.804 36.649 1.00 95.19 124 ARG A C 1
ATOM 1008 O O . ARG A 1 124 ? -33.177 1.715 37.214 1.00 95.19 124 ARG A O 1
ATOM 1015 N N . ARG A 1 125 ? -31.345 2.918 36.690 1.00 93.69 125 ARG A N 1
ATOM 1016 C CA . ARG A 1 125 ? -31.759 4.148 37.394 1.00 93.69 125 ARG A CA 1
ATOM 1017 C C . ARG A 1 125 ? -33.062 4.717 36.822 1.00 93.69 125 ARG A C 1
ATOM 1019 O O . ARG A 1 125 ? -34.003 4.921 37.582 1.00 93.69 125 ARG A O 1
ATOM 1026 N N . LYS A 1 126 ? -33.164 4.871 35.495 1.00 95.50 126 LYS A N 1
ATOM 1027 C CA . LYS A 1 126 ? -34.381 5.341 34.803 1.00 95.50 126 LYS A CA 1
ATOM 1028 C C . LYS A 1 126 ? -35.577 4.418 35.055 1.00 95.50 126 LYS A C 1
ATOM 1030 O O . LYS A 1 126 ? -36.685 4.894 35.290 1.00 95.50 126 LYS A O 1
ATOM 1035 N N . GLY A 1 127 ? -35.362 3.102 35.048 1.00 93.81 127 GLY A N 1
ATOM 1036 C CA . GLY A 1 127 ? -36.386 2.112 35.383 1.00 93.81 127 GLY A CA 1
ATOM 1037 C C . GLY A 1 127 ? -36.885 2.239 36.824 1.00 93.81 127 GLY A C 1
ATOM 1038 O O . GLY A 1 127 ? -38.094 2.216 37.050 1.00 93.81 127 GLY A O 1
ATOM 1039 N N . ASN A 1 128 ? -35.980 2.424 37.787 1.00 93.12 128 ASN A N 1
ATOM 1040 C CA . ASN A 1 128 ? -36.336 2.619 39.194 1.00 93.12 128 ASN A CA 1
ATOM 1041 C C . ASN A 1 128 ? -37.065 3.952 39.425 1.00 93.12 128 ASN A C 1
ATOM 1043 O O . ASN A 1 128 ? -38.087 3.955 40.104 1.00 93.12 128 ASN A O 1
ATOM 1047 N N . LEU A 1 129 ? -36.621 5.050 38.800 1.00 92.62 129 LEU A N 1
ATOM 1048 C CA . LEU A 1 129 ? -37.316 6.344 38.851 1.00 92.62 129 LEU A CA 1
ATOM 1049 C C . LEU A 1 129 ? -38.746 6.238 38.307 1.00 92.62 129 LEU A C 1
ATOM 1051 O O . LEU A 1 129 ? -39.692 6.655 38.968 1.00 92.62 129 LEU A O 1
ATOM 1055 N N . LYS A 1 130 ? -38.928 5.600 37.142 1.00 93.50 130 LYS A N 1
ATOM 1056 C CA . LYS A 1 130 ? -40.262 5.363 36.564 1.00 93.50 130 LYS A CA 1
ATOM 1057 C C . LYS A 1 130 ? -41.147 4.506 37.471 1.00 93.50 130 LYS A C 1
ATOM 1059 O O . LYS A 1 130 ? -42.338 4.782 37.586 1.00 93.50 130 LYS A O 1
ATOM 1064 N N . LYS A 1 131 ? -40.592 3.467 38.108 1.00 91.81 131 LYS A N 1
ATOM 1065 C CA . LYS A 1 131 ? -41.328 2.626 39.069 1.00 91.81 131 LYS A CA 1
ATOM 1066 C C . LYS A 1 131 ? -41.736 3.416 40.312 1.00 91.81 131 LYS A C 1
ATOM 1068 O O . LYS A 1 131 ? -42.880 3.297 40.734 1.00 91.81 131 LYS A O 1
ATOM 1073 N N . ASN A 1 132 ? -40.845 4.245 40.852 1.00 89.44 132 ASN A N 1
ATOM 1074 C CA . ASN A 1 132 ? -41.147 5.091 42.004 1.00 89.44 132 ASN A CA 1
ATOM 1075 C C . ASN A 1 132 ? -42.192 6.163 41.662 1.00 89.44 132 ASN A C 1
ATOM 1077 O O . ASN A 1 132 ? -43.139 6.311 42.422 1.00 89.44 132 ASN A O 1
ATOM 1081 N N . LYS A 1 133 ? -42.107 6.825 40.496 1.00 90.88 133 LYS A N 1
ATOM 1082 C CA . LYS A 1 133 ? -43.135 7.783 40.037 1.00 90.88 133 LYS A CA 1
ATOM 1083 C C . LYS A 1 133 ? -44.499 7.112 39.835 1.00 90.88 133 LYS A C 1
ATOM 1085 O O . LYS A 1 133 ? -45.513 7.699 40.183 1.00 90.88 133 LYS A O 1
ATOM 1090 N N . LYS A 1 134 ? -44.541 5.872 39.326 1.00 88.06 134 LYS A N 1
ATOM 1091 C CA . LYS A 1 134 ? -45.790 5.090 39.224 1.00 88.06 134 LYS A CA 1
ATOM 1092 C C . LYS A 1 134 ? -46.372 4.720 40.586 1.00 88.06 134 LYS A C 1
ATOM 1094 O O . LYS A 1 134 ? -47.575 4.830 40.755 1.00 88.06 134 LYS A O 1
ATOM 1099 N N . ARG A 1 135 ? -45.532 4.290 41.535 1.00 83.44 135 ARG A N 1
ATOM 1100 C CA . ARG A 1 135 ? -45.967 4.008 42.911 1.00 83.44 135 ARG A CA 1
ATOM 1101 C C . ARG A 1 135 ? -46.499 5.265 43.590 1.00 83.44 135 ARG A C 1
ATOM 1103 O O . ARG A 1 135 ? -47.577 5.209 44.148 1.00 83.44 135 ARG A O 1
ATOM 1110 N N . LYS A 1 136 ? -45.794 6.392 43.453 1.00 81.38 136 LYS A N 1
ATOM 1111 C CA . LYS A 1 136 ? -46.228 7.683 43.990 1.00 81.38 136 LYS A CA 1
ATOM 1112 C C . LYS A 1 136 ? -47.543 8.155 43.358 1.00 81.38 136 LYS A C 1
ATOM 1114 O O . LYS A 1 136 ? -48.437 8.522 44.088 1.00 81.38 136 LYS A O 1
ATOM 1119 N N . LYS A 1 137 ? -47.724 8.017 42.036 1.00 76.38 137 LYS A N 1
ATOM 1120 C CA . LYS A 1 137 ? -49.016 8.292 41.376 1.00 76.38 137 LYS A CA 1
ATOM 1121 C C . LYS A 1 137 ? -50.157 7.348 41.777 1.00 76.38 137 LYS A C 1
ATOM 1123 O O . LYS A 1 137 ? -51.299 7.743 41.631 1.00 76.38 137 LYS A O 1
ATOM 1128 N N . GLN A 1 138 ? -49.879 6.112 42.201 1.00 67.88 138 GLN A N 1
ATOM 1129 C CA . GLN A 1 138 ? -50.910 5.217 42.754 1.00 67.88 138 GLN A CA 1
ATOM 1130 C C . GLN A 1 138 ? -51.264 5.560 44.206 1.00 67.88 138 GLN A C 1
ATOM 1132 O O . GLN A 1 138 ? -52.356 5.227 44.641 1.00 67.88 138 GLN A O 1
ATOM 1137 N N . ASP A 1 139 ? -50.341 6.187 44.934 1.00 59.31 139 ASP A N 1
ATOM 1138 C CA . ASP A 1 139 ? -50.544 6.675 46.303 1.00 59.31 139 ASP A CA 1
ATOM 1139 C C . ASP A 1 139 ? -51.245 8.051 46.295 1.00 59.31 139 ASP A C 1
ATOM 1141 O O . ASP A 1 139 ? -52.118 8.312 47.107 1.00 59.31 139 ASP A O 1
ATOM 1145 N N . GLU A 1 140 ? -50.927 8.904 45.313 1.00 55.47 140 GLU A N 1
ATOM 1146 C CA . GLU A 1 140 ? -51.550 10.220 45.081 1.00 55.47 140 GLU A CA 1
ATOM 1147 C C . GLU A 1 140 ? -52.835 10.146 44.233 1.00 55.47 140 GLU A C 1
ATOM 1149 O O . GLU A 1 140 ? -53.534 11.138 44.103 1.00 55.47 140 GLU A O 1
ATOM 1154 N N . SER A 1 141 ? -53.227 8.985 43.688 1.00 48.41 141 SER A N 1
ATOM 1155 C CA . SER A 1 141 ? -54.544 8.838 43.032 1.00 48.41 141 SER A CA 1
ATOM 1156 C C . SER A 1 141 ? -55.730 8.783 44.010 1.00 48.41 141 SER A C 1
ATOM 1158 O O . SER A 1 141 ? -56.846 8.517 43.571 1.00 48.41 141 SER A O 1
ATOM 1160 N N . ASP A 1 142 ? -55.494 9.031 45.302 1.00 46.31 142 ASP A N 1
ATOM 1161 C CA . ASP A 1 142 ? -56.531 9.389 46.279 1.00 46.31 142 ASP A CA 1
ATOM 1162 C C . ASP A 1 142 ? -56.634 10.917 46.520 1.00 46.31 142 ASP A C 1
ATOM 1164 O O . ASP A 1 142 ? -57.656 11.354 47.037 1.00 46.31 142 ASP A O 1
ATOM 1168 N N . GLU A 1 143 ? -55.672 11.754 46.093 1.00 44.22 143 GLU A N 1
ATOM 1169 C CA . GLU A 1 143 ? -55.731 13.224 46.247 1.00 44.22 143 GLU A CA 1
ATOM 1170 C C . GLU A 1 143 ? -55.021 13.965 45.085 1.00 44.22 143 GLU A C 1
ATOM 1172 O O . GLU A 1 143 ? -53.800 14.068 45.039 1.00 44.22 143 GLU A O 1
ATOM 1177 N N . ASP A 1 144 ? -55.850 14.498 44.179 1.00 34.56 144 ASP A N 1
ATOM 1178 C CA . ASP A 1 144 ? -55.645 15.601 43.221 1.00 34.56 144 ASP A CA 1
ATOM 1179 C C . ASP A 1 144 ? -54.541 15.544 42.133 1.00 34.56 144 ASP A C 1
ATOM 1181 O O . ASP A 1 144 ? -53.335 15.417 42.351 1.00 34.56 144 ASP A O 1
ATOM 1185 N N . GLU A 1 145 ? -55.010 15.737 40.895 1.00 47.31 145 GLU A N 1
ATOM 1186 C CA . GLU A 1 145 ? -54.233 16.072 39.703 1.00 47.31 145 GLU A CA 1
ATOM 1187 C C . GLU A 1 145 ? -53.640 17.481 39.850 1.00 47.31 145 GLU A C 1
ATOM 1189 O O . GLU A 1 145 ? -54.397 18.415 40.050 1.00 47.31 145 GLU A O 1
ATOM 1194 N N . GLU A 1 146 ? -52.322 17.663 39.707 1.00 44.72 146 GLU A N 1
ATOM 1195 C CA . GLU A 1 146 ? -51.744 18.730 38.871 1.00 44.72 146 GLU A CA 1
ATOM 1196 C C . GLU A 1 146 ? -50.210 18.586 38.711 1.00 44.72 146 GLU A C 1
ATOM 1198 O O . GLU A 1 146 ? -49.467 18.258 39.635 1.00 44.72 146 GLU A O 1
ATOM 1203 N N . GLU A 1 147 ? -49.771 18.816 37.472 1.00 50.09 147 GLU A N 1
ATOM 1204 C CA . GLU A 1 147 ? -48.502 19.422 37.037 1.00 50.09 147 GLU A CA 1
ATOM 1205 C C . GLU A 1 147 ? -47.147 19.010 37.680 1.00 50.09 147 GLU A C 1
ATOM 1207 O O . GLU A 1 147 ? -46.741 19.472 38.743 1.00 50.09 147 GLU A O 1
ATOM 1212 N N . SER A 1 148 ? -46.325 18.235 36.949 1.00 38.38 148 SER A N 1
ATOM 1213 C CA . SER A 1 148 ? -44.857 18.273 37.124 1.00 38.38 148 SER A CA 1
ATOM 1214 C C . SER A 1 148 ? -44.118 17.710 35.901 1.00 38.38 148 SER A C 1
ATOM 1216 O O . SER A 1 148 ? -43.775 16.518 35.817 1.00 38.38 148 SER A O 1
ATOM 1218 N N . GLU A 1 149 ? -43.890 18.603 34.938 1.00 46.06 149 GLU A N 1
ATOM 1219 C CA . GLU A 1 149 ? -43.019 18.441 33.771 1.00 46.06 149 GLU A CA 1
ATOM 1220 C C . GLU A 1 149 ? -41.757 19.310 33.929 1.00 46.06 149 GLU A C 1
ATOM 1222 O O . GLU A 1 149 ? -41.575 20.251 33.170 1.00 46.06 149 GLU A O 1
ATOM 1227 N N . ASN A 1 150 ? -40.880 19.073 34.920 1.00 42.75 150 ASN A N 1
ATOM 1228 C CA . ASN A 1 150 ? -39.562 19.744 34.899 1.00 42.75 150 ASN A CA 1
ATOM 1229 C C . ASN A 1 150 ? -38.446 19.127 35.774 1.00 42.75 150 ASN A C 1
ATOM 1231 O O . ASN A 1 150 ? -37.739 19.839 36.480 1.00 42.75 150 ASN A O 1
ATOM 1235 N N . GLU A 1 151 ? -38.265 17.802 35.765 1.00 45.19 151 GLU A N 1
ATOM 1236 C CA . GLU A 1 151 ? -37.179 17.152 36.539 1.00 45.19 151 GLU A CA 1
ATOM 1237 C C . GLU A 1 151 ? -36.134 16.411 35.685 1.00 45.19 151 GLU A C 1
ATOM 1239 O O . GLU A 1 151 ? -35.205 15.816 36.234 1.00 45.19 151 GLU A O 1
ATOM 1244 N N . GLU A 1 152 ? -36.229 16.442 34.351 1.00 43.97 152 GLU A N 1
ATOM 1245 C CA . GLU A 1 152 ? -35.251 15.741 33.499 1.00 43.97 152 GLU A CA 1
ATOM 1246 C C . GLU A 1 152 ? -33.874 16.452 33.443 1.00 43.97 152 GLU A C 1
ATOM 1248 O O . GLU A 1 152 ? -32.855 15.773 33.332 1.00 43.97 152 GLU A O 1
ATOM 1253 N N . GLU A 1 153 ? -33.811 17.774 33.658 1.00 41.34 153 GLU A N 1
ATOM 1254 C CA . GLU A 1 153 ? -32.591 18.608 33.541 1.00 41.34 153 GLU A CA 1
ATOM 1255 C C . GLU A 1 153 ? -31.625 18.514 34.748 1.00 41.34 153 GLU A C 1
ATOM 1257 O O . GLU A 1 153 ? -30.400 18.602 34.617 1.00 41.34 153 GLU A O 1
ATOM 1262 N N . ALA A 1 154 ? -32.133 18.289 35.966 1.00 42.41 154 ALA A N 1
ATOM 1263 C CA . ALA A 1 154 ? -31.301 18.316 37.179 1.00 42.41 154 ALA A CA 1
ATOM 1264 C C . ALA A 1 154 ? -30.428 17.055 37.360 1.00 42.41 154 ALA A C 1
ATOM 1266 O O . ALA A 1 154 ? -29.438 17.071 38.097 1.00 42.41 154 ALA A O 1
ATOM 1267 N N . ALA A 1 155 ? -30.777 15.954 36.690 1.00 44.75 155 ALA A N 1
ATOM 1268 C CA . ALA A 1 155 ? -30.009 14.711 36.738 1.00 44.75 155 ALA A CA 1
ATOM 1269 C C . ALA A 1 155 ? -28.835 14.693 35.742 1.00 44.75 155 ALA A C 1
ATOM 1271 O O . ALA A 1 155 ? -27.882 13.941 35.946 1.00 44.75 155 ALA A O 1
ATOM 1272 N N . GLU A 1 156 ? -28.877 15.521 34.695 1.00 43.59 156 GLU A N 1
ATOM 1273 C CA . GLU A 1 156 ? -27.848 15.575 33.650 1.00 43.59 156 GLU A CA 1
ATOM 1274 C C . GLU A 1 156 ? -26.614 16.383 34.095 1.00 43.59 156 GLU A C 1
ATOM 1276 O O . GLU A 1 156 ? -25.473 15.974 33.863 1.00 43.59 156 GLU A O 1
ATOM 1281 N N . SER A 1 157 ? -26.822 17.457 34.864 1.00 42.50 157 SER A N 1
ATOM 1282 C CA . SER A 1 157 ? -25.753 18.343 35.359 1.00 42.50 157 SER A CA 1
ATOM 1283 C C . SER A 1 157 ? -24.820 17.705 36.402 1.00 42.50 157 SER A C 1
ATOM 1285 O O . SER A 1 157 ? -23.629 18.019 36.430 1.00 42.50 157 SER A O 1
ATOM 1287 N N . LYS A 1 158 ? -25.301 16.758 37.223 1.00 48.97 158 LYS A N 1
ATOM 1288 C CA . LYS A 1 158 ? -24.440 15.986 38.146 1.00 48.97 158 LYS A CA 1
ATOM 1289 C C . LYS A 1 158 ? -23.666 14.851 37.461 1.00 48.97 158 LYS A C 1
ATOM 1291 O O . LYS A 1 158 ? -22.635 14.434 37.979 1.00 48.97 158 LYS A O 1
ATOM 1296 N N . GLU A 1 159 ? -24.122 14.357 36.308 1.00 46.50 159 GLU A N 1
ATOM 1297 C CA . GLU A 1 159 ? -23.470 13.243 35.597 1.00 46.50 159 GLU A CA 1
ATOM 1298 C C . GLU A 1 159 ? -22.234 13.694 34.794 1.00 46.50 159 GLU A C 1
ATOM 1300 O O . GLU A 1 159 ? -21.264 12.940 34.728 1.00 46.50 159 GLU A O 1
ATOM 1305 N N . ALA A 1 160 ? -22.198 14.927 34.264 1.00 45.12 160 ALA A N 1
ATOM 1306 C CA . ALA A 1 160 ? -21.031 15.454 33.536 1.00 45.12 160 ALA A CA 1
ATOM 1307 C C . ALA A 1 160 ? -19.764 15.565 34.414 1.00 45.12 160 ALA A C 1
ATOM 1309 O O . ALA A 1 160 ? -18.647 15.361 33.934 1.00 45.12 160 ALA A O 1
ATOM 1310 N N . SER A 1 161 ? -19.942 15.826 35.713 1.00 46.06 161 SER A N 1
ATOM 1311 C CA . SER A 1 161 ? -18.857 15.984 36.689 1.00 46.06 161 SER A CA 1
ATOM 1312 C C . SER A 1 161 ? -18.185 14.662 37.078 1.00 46.06 161 SER A C 1
ATOM 1314 O O . SER A 1 161 ? -16.979 14.652 37.306 1.00 46.06 161 SER A O 1
ATOM 1316 N N . GLU A 1 162 ? -18.926 13.551 37.173 1.00 48.97 162 GLU A N 1
ATOM 1317 C CA . GLU A 1 162 ? -18.366 12.262 37.626 1.00 48.97 162 GLU A CA 1
ATOM 1318 C C . GLU A 1 162 ? -17.759 11.436 36.483 1.00 48.97 162 GLU A C 1
ATOM 1320 O O . GLU A 1 162 ? -16.896 10.592 36.711 1.00 48.97 162 GLU A O 1
ATOM 1325 N N . THR A 1 163 ? -18.168 11.667 35.231 1.00 45.72 163 THR A N 1
ATOM 1326 C CA . THR A 1 163 ? -17.555 10.991 34.075 1.00 45.72 163 THR A CA 1
ATOM 1327 C C . THR A 1 163 ? -16.250 11.630 33.601 1.00 45.72 163 THR A C 1
ATOM 1329 O O . THR A 1 163 ? -15.483 10.957 32.916 1.00 45.72 163 THR A O 1
ATOM 1332 N N . ALA A 1 164 ? -15.994 12.896 33.951 1.00 48.28 164 ALA A N 1
ATOM 1333 C CA . ALA A 1 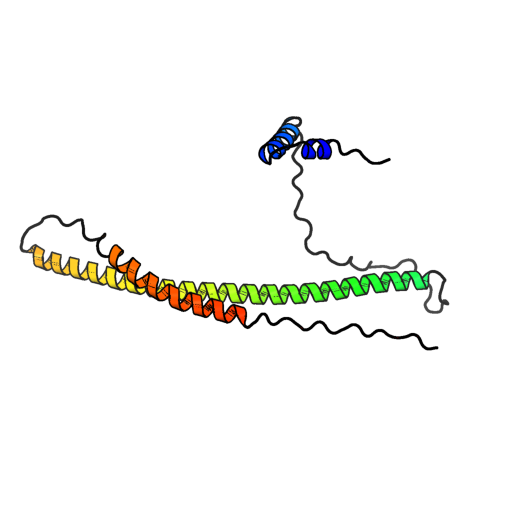164 ? -14.787 13.625 33.555 1.00 48.28 164 ALA A CA 1
ATOM 1334 C C . ALA A 1 164 ? -13.540 13.218 34.364 1.00 48.28 164 ALA A C 1
ATOM 1336 O O . ALA A 1 164 ? -12.433 13.245 33.832 1.00 48.28 164 ALA A O 1
ATOM 1337 N N . THR A 1 165 ? -13.712 12.803 35.621 1.00 48.09 165 THR A N 1
ATOM 1338 C CA . THR A 1 165 ? -12.605 12.425 36.514 1.00 48.09 165 THR A CA 1
ATOM 1339 C C . THR A 1 165 ? -12.057 11.026 36.206 1.00 48.09 165 THR A C 1
ATOM 1341 O O . THR A 1 165 ? -10.847 10.841 36.155 1.00 48.09 165 THR A O 1
ATOM 1344 N N . ASP A 1 166 ? -12.931 10.073 35.875 1.00 44.16 166 ASP A N 1
ATOM 1345 C CA . ASP A 1 166 ? -12.588 8.679 35.527 1.00 44.16 166 ASP A CA 1
ATOM 1346 C C . ASP A 1 166 ? -11.883 8.551 34.153 1.00 44.16 166 ASP A C 1
ATOM 1348 O O . ASP A 1 166 ? -11.150 7.601 33.897 1.00 44.16 166 ASP A O 1
ATOM 1352 N N . GLY A 1 167 ? -12.079 9.521 33.248 1.00 45.41 167 GLY A N 1
ATOM 1353 C CA . GLY A 1 167 ? -11.444 9.538 31.922 1.00 45.41 167 GLY A CA 1
ATOM 1354 C C . GLY A 1 167 ? -10.007 10.079 31.901 1.00 45.41 167 GLY A C 1
ATOM 1355 O O . GLY A 1 167 ? -9.248 9.745 30.992 1.00 45.41 167 GLY A O 1
ATOM 1356 N N . GLN A 1 168 ? -9.618 10.899 32.885 1.00 46.41 168 GLN A N 1
ATOM 1357 C CA . GLN A 1 168 ? -8.293 11.536 32.932 1.00 46.41 168 GLN A CA 1
ATOM 1358 C C . GLN A 1 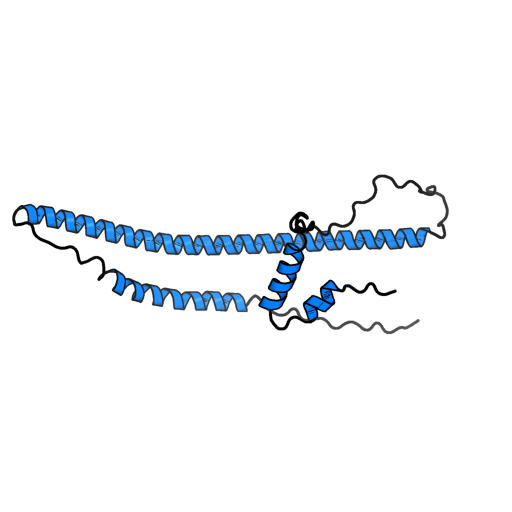168 ? -7.197 10.641 33.529 1.00 46.41 168 GLN A C 1
ATOM 1360 O O . GLN A 1 168 ? -6.034 10.791 33.152 1.00 46.41 168 GLN A O 1
ATOM 1365 N N . GLU A 1 169 ? -7.536 9.708 34.424 1.00 48.28 169 GLU A N 1
ATOM 1366 C CA . GLU A 1 169 ? -6.564 8.748 34.975 1.00 48.28 169 GLU A CA 1
ATOM 1367 C C . GLU A 1 169 ? -6.192 7.650 33.968 1.00 48.28 169 GLU A C 1
ATOM 1369 O O . GLU A 1 169 ? -5.021 7.294 33.848 1.00 48.28 169 GLU A O 1
ATOM 1374 N N . GLU A 1 170 ? -7.149 7.157 33.177 1.00 49.38 170 GLU A N 1
ATOM 1375 C CA . GLU A 1 170 ? -6.901 6.033 32.260 1.00 49.38 170 GLU A CA 1
ATOM 1376 C C . GLU A 1 170 ? -6.214 6.448 30.947 1.00 49.38 170 GLU A C 1
ATOM 1378 O O . GLU A 1 170 ? -5.413 5.682 30.407 1.00 49.38 170 GLU A O 1
ATOM 1383 N N . ALA A 1 171 ? -6.447 7.673 30.456 1.00 50.38 171 ALA A N 1
ATOM 1384 C CA . ALA A 1 171 ? -5.747 8.197 29.279 1.00 50.38 171 ALA A CA 1
ATOM 1385 C C . ALA A 1 171 ? -4.228 8.299 29.522 1.00 50.38 171 ALA A C 1
ATOM 1387 O O . ALA A 1 171 ? -3.439 7.864 28.681 1.00 50.38 171 ALA A O 1
ATOM 1388 N N . LYS A 1 172 ? -3.819 8.747 30.720 1.00 51.91 172 LYS A N 1
ATOM 1389 C CA . LYS A 1 172 ? -2.404 8.804 31.129 1.00 51.91 172 LYS A CA 1
ATOM 1390 C C . LYS A 1 172 ? -1.743 7.423 31.212 1.00 51.91 172 LYS A C 1
ATOM 1392 O O . LYS A 1 172 ? -0.561 7.301 30.908 1.00 51.91 172 LYS A O 1
ATOM 1397 N N . ALA A 1 173 ? -2.490 6.382 31.587 1.00 49.84 173 ALA A N 1
ATOM 1398 C CA . ALA A 1 173 ? -1.969 5.015 31.660 1.00 49.84 173 ALA A CA 1
ATOM 1399 C C . ALA A 1 173 ? -1.775 4.378 30.269 1.00 49.84 173 ALA A C 1
ATOM 1401 O O . ALA A 1 173 ? -0.825 3.623 30.061 1.00 49.84 173 ALA A O 1
ATOM 1402 N N . SER A 1 174 ? -2.644 4.698 29.304 1.00 51.22 174 SER A N 1
ATOM 1403 C CA . SER A 1 174 ? -2.515 4.217 27.919 1.00 51.22 174 SER A CA 1
ATOM 1404 C C . SER A 1 174 ? -1.388 4.904 27.136 1.00 51.22 174 SER A C 1
ATOM 1406 O O . SER A 1 174 ? -0.718 4.258 26.332 1.00 51.22 174 SER A O 1
ATOM 1408 N N . GLU A 1 175 ? -1.128 6.184 27.418 1.00 46.72 175 GLU A N 1
ATOM 1409 C CA . GLU A 1 175 ? -0.059 6.970 26.790 1.00 46.72 175 GLU A CA 1
ATOM 1410 C C . GLU A 1 175 ? 1.336 6.553 27.289 1.00 46.72 175 GLU A C 1
ATOM 1412 O O . GLU A 1 175 ? 2.275 6.491 26.499 1.00 46.72 175 GLU A O 1
ATOM 1417 N N . ALA A 1 176 ? 1.458 6.152 28.562 1.00 52.78 176 ALA A N 1
ATOM 1418 C CA . ALA A 1 176 ? 2.699 5.608 29.120 1.00 52.78 176 ALA A CA 1
ATOM 1419 C C . ALA A 1 176 ? 3.087 4.243 28.517 1.00 52.78 176 ALA A C 1
ATOM 1421 O O . ALA A 1 176 ? 4.268 3.977 28.319 1.00 52.78 176 ALA A O 1
ATOM 1422 N N . LYS A 1 177 ? 2.107 3.397 28.165 1.00 51.53 177 LYS A N 1
ATOM 1423 C CA . LYS A 1 177 ? 2.366 2.091 27.530 1.00 51.53 177 LYS A CA 1
ATOM 1424 C C . LYS A 1 177 ? 2.812 2.193 26.069 1.00 51.53 177 LYS A C 1
ATOM 1426 O O . LYS A 1 177 ? 3.545 1.332 25.614 1.00 51.53 177 LYS A O 1
ATOM 1431 N N . LEU A 1 178 ? 2.408 3.235 25.334 1.00 42.44 178 LEU A N 1
ATOM 1432 C CA . LEU A 1 178 ? 2.853 3.438 23.946 1.00 42.44 178 LEU A CA 1
ATOM 1433 C C . LEU A 1 178 ? 4.319 3.889 23.828 1.00 42.44 178 LEU A C 1
ATOM 1435 O O . LEU A 1 178 ? 4.889 3.783 22.745 1.00 42.44 178 LEU A O 1
ATOM 1439 N N . GLN A 1 179 ? 4.908 4.435 24.895 1.00 46.38 179 GLN A N 1
ATOM 1440 C CA . GLN A 1 179 ? 6.270 4.982 24.875 1.00 46.38 179 GLN A CA 1
ATOM 1441 C C . GLN A 1 179 ? 7.352 3.938 25.191 1.00 46.38 179 GLN A C 1
ATOM 1443 O O . GLN A 1 179 ? 8.522 4.204 24.936 1.00 46.38 179 GLN A O 1
ATOM 1448 N N . GLU A 1 180 ? 6.984 2.760 25.705 1.00 48.22 180 GLU A N 1
ATOM 1449 C CA . GLU A 1 180 ? 7.944 1.699 26.051 1.00 48.22 180 GLU A CA 1
ATOM 1450 C C . GLU A 1 180 ? 8.298 0.793 24.852 1.00 48.22 180 GLU A C 1
ATOM 1452 O O . GLU A 1 180 ? 9.410 0.278 24.786 1.00 48.22 180 GLU A O 1
ATOM 1457 N N . ASP A 1 181 ? 7.410 0.671 23.856 1.00 45.19 181 ASP A N 1
ATOM 1458 C CA . ASP A 1 181 ? 7.596 -0.209 22.685 1.00 45.19 181 ASP A CA 1
ATOM 1459 C C . ASP A 1 181 ? 8.361 0.444 21.509 1.00 45.19 181 ASP A C 1
ATOM 1461 O O . ASP A 1 181 ? 8.543 -0.174 20.460 1.00 45.19 181 ASP A O 1
ATOM 1465 N N . VAL A 1 182 ? 8.828 1.693 21.650 1.00 45.97 182 VAL A N 1
ATOM 1466 C CA . VAL A 1 182 ? 9.624 2.401 20.625 1.00 45.97 182 VAL A CA 1
ATOM 1467 C C . VAL A 1 182 ? 11.053 2.612 21.134 1.00 45.97 182 VAL A C 1
ATOM 1469 O O . VAL A 1 182 ? 11.491 3.734 21.385 1.00 45.97 182 VAL A O 1
ATOM 1472 N N . ALA A 1 183 ? 11.795 1.518 21.309 1.00 45.41 183 ALA A N 1
ATOM 1473 C CA . ALA A 1 183 ? 13.248 1.571 21.457 1.00 45.41 183 ALA A CA 1
ATOM 1474 C C . ALA A 1 183 ? 13.903 1.653 20.060 1.00 45.41 183 ALA A C 1
ATOM 1476 O O . ALA A 1 183 ? 13.514 0.896 19.168 1.00 45.41 183 ALA A O 1
ATOM 1477 N N . PRO A 1 184 ? 14.874 2.555 19.824 1.00 43.22 184 PRO A N 1
ATOM 1478 C CA . PRO A 1 184 ? 15.561 2.631 18.541 1.00 43.22 184 PRO A CA 1
ATOM 1479 C C . PRO A 1 184 ? 16.515 1.437 18.382 1.00 43.22 184 PRO A C 1
ATOM 1481 O O . PRO A 1 184 ? 17.402 1.244 19.211 1.00 43.22 184 PRO A O 1
ATOM 1484 N N . GLU A 1 185 ? 16.343 0.648 17.317 1.00 43.38 185 GLU A N 1
ATOM 1485 C CA . GLU A 1 185 ? 17.353 -0.322 16.878 1.00 43.38 185 GLU A CA 1
ATOM 1486 C C . GLU A 1 185 ? 18.675 0.407 16.595 1.00 43.38 185 GLU A C 1
ATOM 1488 O O . GLU A 1 185 ? 18.736 1.334 15.783 1.00 43.38 185 GLU A O 1
ATOM 1493 N N . GLU A 1 186 ? 19.734 -0.011 17.288 1.00 44.03 186 GLU A N 1
ATOM 1494 C CA . GLU A 1 186 ? 21.099 0.455 17.073 1.00 44.03 186 GLU A CA 1
ATOM 1495 C C . GLU A 1 186 ? 21.584 0.072 15.666 1.00 44.03 186 GLU A C 1
ATOM 1497 O O . GLU A 1 186 ? 21.736 -1.100 15.317 1.00 44.03 186 GLU A O 1
ATOM 1502 N N . GLU A 1 187 ? 21.863 1.089 14.855 1.00 42.72 187 GLU A N 1
ATOM 1503 C CA . GLU A 1 187 ? 22.462 0.963 13.532 1.00 42.72 187 GLU A CA 1
ATOM 1504 C C . GLU A 1 187 ? 23.931 0.512 13.678 1.00 42.72 187 GLU A C 1
ATOM 1506 O O . GLU A 1 187 ? 24.790 1.260 14.151 1.00 42.72 187 GLU A O 1
ATOM 1511 N N . GLN A 1 188 ? 24.240 -0.734 13.299 1.00 40.47 188 GLN A N 1
ATOM 1512 C CA . GLN A 1 188 ? 25.615 -1.244 13.342 1.00 40.47 188 GLN A CA 1
ATOM 1513 C C . GLN A 1 188 ? 26.509 -0.569 12.283 1.00 40.47 188 GLN A C 1
ATOM 1515 O O . GLN A 1 188 ? 26.092 -0.408 11.130 1.00 40.47 188 GLN A O 1
ATOM 1520 N N . PRO A 1 189 ? 27.766 -0.211 12.617 1.00 49.41 189 PRO A N 1
ATOM 1521 C CA . PRO A 1 189 ? 28.668 0.437 11.675 1.00 49.41 189 PRO A CA 1
ATOM 1522 C C . PRO A 1 189 ? 29.147 -0.537 10.590 1.00 49.41 189 PRO A C 1
ATOM 1524 O O . PRO A 1 189 ? 29.592 -1.653 10.858 1.00 49.41 189 PRO A O 1
ATOM 1527 N N . LYS A 1 190 ? 29.084 -0.069 9.338 1.00 42.53 190 LYS A N 1
ATOM 1528 C CA . LYS A 1 190 ? 29.602 -0.737 8.137 1.00 42.53 190 LYS A CA 1
ATOM 1529 C C . LYS A 1 190 ? 31.076 -1.110 8.318 1.00 42.53 190 LYS A C 1
ATOM 1531 O O . LYS A 1 190 ? 31.925 -0.232 8.438 1.00 42.53 190 LYS A O 1
ATOM 1536 N N . ALA A 1 191 ? 31.371 -2.407 8.269 1.00 43.50 191 ALA A N 1
ATOM 1537 C CA . ALA A 1 191 ? 32.730 -2.915 8.152 1.00 43.50 191 ALA A CA 1
ATOM 1538 C C . ALA A 1 191 ? 33.322 -2.510 6.791 1.00 43.50 191 ALA A C 1
ATOM 1540 O O . ALA A 1 191 ? 32.877 -2.952 5.730 1.00 43.50 191 ALA A O 1
ATOM 1541 N N . GLU A 1 192 ? 34.323 -1.640 6.848 1.00 41.84 192 GLU A N 1
ATOM 1542 C CA . GLU A 1 192 ? 35.237 -1.301 5.767 1.00 41.84 192 GLU A CA 1
ATOM 1543 C C . GLU A 1 192 ? 36.133 -2.522 5.502 1.00 41.84 192 GLU A C 1
ATOM 1545 O O . GLU A 1 192 ? 37.022 -2.845 6.288 1.00 41.84 192 GLU A O 1
ATOM 1550 N N . VAL A 1 193 ? 35.863 -3.264 4.424 1.00 47.62 193 VAL A N 1
ATOM 1551 C CA . VAL A 1 193 ? 36.748 -4.349 3.983 1.00 47.62 193 VAL A CA 1
ATOM 1552 C C . VAL A 1 193 ? 37.864 -3.715 3.163 1.00 47.62 193 VAL A C 1
ATOM 1554 O O . VAL A 1 193 ? 37.685 -3.374 1.993 1.00 47.62 193 VAL A O 1
ATOM 1557 N N . ALA A 1 194 ? 39.003 -3.520 3.824 1.00 50.34 194 ALA A N 1
ATOM 1558 C CA . ALA A 1 194 ? 40.267 -3.176 3.202 1.00 50.34 194 ALA A CA 1
ATOM 1559 C C . ALA A 1 194 ? 40.649 -4.236 2.158 1.00 50.34 194 ALA A C 1
ATOM 1561 O O . ALA A 1 194 ? 40.557 -5.440 2.395 1.00 50.34 194 ALA A O 1
ATOM 1562 N N . ALA A 1 195 ? 41.071 -3.756 0.992 1.00 47.00 195 ALA A N 1
ATOM 1563 C CA . ALA A 1 195 ? 41.671 -4.564 -0.049 1.00 47.00 195 ALA A CA 1
ATOM 1564 C C . ALA A 1 195 ? 43.034 -5.090 0.422 1.00 47.00 195 ALA A C 1
ATOM 1566 O O . ALA A 1 195 ? 43.929 -4.299 0.719 1.00 47.00 195 ALA A O 1
ATOM 1567 N N . GLU A 1 196 ? 43.206 -6.409 0.416 1.00 47.75 196 GLU A N 1
ATOM 1568 C CA . GLU A 1 196 ? 44.519 -7.040 0.362 1.00 47.75 196 GLU A CA 1
ATOM 1569 C C . GLU A 1 196 ? 44.443 -8.286 -0.536 1.00 47.75 196 GLU A C 1
ATOM 1571 O O . GLU A 1 196 ? 43.575 -9.141 -0.360 1.00 47.75 196 GLU A O 1
ATOM 1576 N N . THR A 1 197 ? 45.383 -8.335 -1.487 1.00 44.41 197 THR A N 1
ATOM 1577 C CA . THR A 1 197 ? 45.650 -9.320 -2.560 1.00 44.41 197 THR A CA 1
ATOM 1578 C C . THR A 1 197 ? 44.795 -9.287 -3.826 1.00 44.41 197 THR A C 1
ATOM 1580 O O . THR A 1 197 ? 43.563 -9.477 -3.766 1.00 44.41 197 THR A O 1
#

Secondary structure (DSSP, 8-state):
-----HHHHHHHT-SSHHHHHHHHHHHHHTTTTSPP--PPPP-TT-PPPPPPS--S-PPPTT----TTHHHHHHHHHHHHHHHHHHHHHHHHHHHHHHHHHHHHHHHHHHHHHHHHHHHHHHHHHHHHHHHHHHHHHHHGGGS--------SSHHHHHHHHHHHHHHHHHHHHHHHHHTTS-PPPP-PPP-------

InterPro domains:
  IPR009548 PRKR-interacting protein 1 [PF06658] (32-163)
  IPR009548 PRKR-interacting protein 1 [PTHR13507] (12-174)